Protein 3G48 (pdb70)

InterPro domains:
  IPR002547 tRNA-binding domain [PF01588] (12-107)
  IPR002547 tRNA-binding domain [PS50886] (6-109)
  IPR008231 Probable chaperone CsaA [TIGR02222] (4-108)
  IPR012340 Nucleic acid-binding, OB-fold [G3DSA:2.40.50.140] (1-109)
  IPR012340 Nucleic acid-binding, OB-fold [SSF50249] (2-108)

CATH classification: 2.40.50.140

Sequence (215 aa):
AMANFEDFLTLDLRIGTVTHHAEEEFKEARVPAIRLEIDFGELGMMKQSSAQITKRYNPEDDLIGQQIVAVVNFPPKRVAGFKSEVLVLGGVPEAGDVVLLQPNMELPNGTKISAMANFEDFLTLDLRIGTVTHAEEFPAIRLEEIDFGELGMKQSSAQITKRYNPEDLIGQQIVAVVNFPPKRVAGFKSEVLVLGGVPEAGDVVLLQPNMMELPNGTKIS

Solvent-accessible surface area: 13008 Å² total; per-residue (Å²): 158,190,103,88,134,115,94,79,102,93,71,35,25,14,2,0,22,1,54,61,12,56,102,25,129,13,62,219,58,67,0,0,5,0,7,0,44,0,32,144,64,28,76,62,16,2,21,12,95,3,52,108,130,56,57,28,144,91,2,86,48,81,30,1,13,0,7,24,77,90,116,61,127,140,38,53,16,12,46,14,45,6,86,21,46,29,34,101,95,101,103,61,3,28,71,22,84,119,24,140,145,167,68,99,48,8,39,142,57,146,161,192,95,84,126,106,87,73,103,94,65,34,24,22,4,0,11,0,10,99,15,60,88,199,136,27,0,72,2,56,0,2,0,2,89,60,6,20,59,58,1,19,8,125,5,46,135,124,40,82,24,140,91,2,70,37,45,15,0,13,0,5,22,80,91,116,75,122,159,47,109,55,26,59,8,41,6,79,22,46,29,32,97,92,107,105,65,5,25,60,15,83,112,24,146,138,82,67,86,22,11,40,143,57,150

Structure (mmCIF, N/CA/C/O backbone):
data_3G48
#
_entry.id   3G48
#
_cell.length_a   39.359
_cell.length_b   67.564
_cell.length_c   74.642
_cell.angle_alpha   90.00
_cell.angle_beta   90.00
_cell.angle_gamma   90.00
#
_symmetry.space_group_name_H-M   'P 21 21 21'
#
loop_
_entity.id
_entity.type
_entity.pdbx_description
1 polymer 'Chaperone CsaA'
2 non-polymer 1,2-ETHANEDIOL
3 non-polymer 'SULFATE ION'
4 non-polymer GLYCEROL
5 water water
#
loop_
_atom_site.group_PDB
_atom_site.id
_atom_site.type_symbol
_atom_site.label_atom_id
_atom_site.label_alt_id
_atom_site.label_comp_id
_atom_site.label_asym_id
_atom_site.label_entity_id
_atom_site.label_seq_id
_atom_site.pdbx_PDB_ins_code
_atom_site.Cartn_x
_atom_site.Cartn_y
_atom_site.Cartn_z
_atom_site.occupancy
_atom_site.B_iso_or_equiv
_atom_site.auth_seq_id
_atom_site.auth_comp_id
_atom_site.auth_asym_id
_atom_site.auth_atom_id
_atom_site.pdbx_PDB_model_num
ATOM 1 N N . ALA A 1 3 ? 11.611 13.066 -16.402 1.00 20.55 0 ALA A N 1
ATOM 2 C CA . ALA A 1 3 ? 11.385 12.410 -15.077 1.00 19.85 0 ALA A CA 1
ATOM 3 C C . ALA A 1 3 ? 10.027 12.780 -14.484 1.00 19.42 0 ALA A C 1
ATOM 4 O O . ALA A 1 3 ? 9.677 13.971 -14.440 1.00 17.47 0 ALA A O 1
ATOM 6 N N . MET A 1 4 ? 9.312 11.767 -13.979 1.00 18.18 1 MET A N 1
ATOM 7 C CA . MET A 1 4 ? 7.908 11.923 -13.538 1.00 18.01 1 MET A CA 1
ATOM 8 C C . MET A 1 4 ? 7.699 11.868 -12.056 1.00 16.40 1 MET A C 1
ATOM 9 O O . MET A 1 4 ? 8.130 10.935 -11.361 1.00 18.52 1 MET A O 1
ATOM 14 N N . ALA A 1 5 ? 6.895 12.801 -11.592 1.00 12.68 2 ALA A N 1
ATOM 15 C CA . ALA A 1 5 ? 6.709 12.996 -10.166 1.00 12.55 2 ALA A CA 1
ATOM 16 C C . ALA A 1 5 ? 5.472 12.231 -9.689 1.00 12.75 2 ALA A C 1
ATOM 17 O O . ALA A 1 5 ? 4.598 11.828 -10.484 1.00 12.14 2 ALA A O 1
ATOM 19 N N . ASN A 1 6 ? 5.444 11.950 -8.389 1.00 12.77 3 ASN A N 1
ATOM 20 C CA . ASN A 1 6 ? 4.324 11.233 -7.787 1.00 12.13 3 ASN A CA 1
ATOM 21 C C . ASN A 1 6 ? 3.383 12.219 -7.120 1.00 12.84 3 ASN A C 1
ATOM 22 O O . ASN A 1 6 ? 3.805 13.045 -6.317 1.00 13.26 3 ASN A O 1
ATOM 27 N N . PHE A 1 7 ? 2.102 12.138 -7.405 1.00 11.77 4 PHE A N 1
ATOM 28 C CA . PHE A 1 7 ? 1.181 13.093 -6.809 1.00 12.88 4 PHE A CA 1
ATOM 29 C C . PHE A 1 7 ? 1.150 13.045 -5.251 1.00 12.58 4 PHE A C 1
ATOM 30 O O . PHE A 1 7 ? 0.918 14.081 -4.597 1.00 13.52 4 PHE A O 1
ATOM 38 N N . GLU A 1 8 ? 1.367 11.875 -4.679 1.00 11.96 5 GLU A N 1
ATOM 39 C CA . GLU A 1 8 ? 1.375 11.737 -3.222 1.00 12.60 5 GLU A CA 1
ATOM 40 C C . GLU A 1 8 ? 2.481 12.561 -2.606 1.00 12.43 5 GLU A C 1
ATOM 41 O O . GLU A 1 8 ? 2.347 12.963 -1.470 1.00 11.16 5 GLU A O 1
ATOM 47 N N . ASP A 1 9 ? 3.597 12.718 -3.299 1.00 11.64 6 ASP A N 1
ATOM 48 C CA . ASP A 1 9 ? 4.718 13.507 -2.791 1.00 13.15 6 ASP A CA 1
ATOM 49 C C . ASP A 1 9 ? 4.291 14.968 -2.771 1.00 12.71 6 ASP A C 1
ATOM 50 O O . ASP A 1 9 ? 4.558 15.660 -1.770 1.00 12.69 6 ASP A O 1
ATOM 55 N N . PHE A 1 10 ? 3.625 15.442 -3.829 1.00 11.70 7 PHE A N 1
ATOM 56 C CA . PHE A 1 10 ? 3.066 16.795 -3.874 1.00 10.05 7 PHE A CA 1
ATOM 57 C C . PHE A 1 10 ? 2.099 17.044 -2.690 1.00 10.13 7 PHE A C 1
ATOM 58 O O . PHE A 1 10 ? 2.107 18.126 -2.043 1.00 7.43 7 PHE A O 1
ATOM 66 N N . LEU A 1 11 ? 1.262 16.037 -2.372 1.00 9.78 8 LEU A N 1
ATOM 67 C CA . LEU A 1 11 ? 0.311 16.166 -1.257 1.00 10.16 8 LEU A CA 1
ATOM 68 C C . LEU A 1 11 ? 0.949 16.330 0.124 1.00 9.56 8 LEU A C 1
ATOM 69 O O . LEU A 1 11 ? 0.311 16.848 1.047 1.00 8.51 8 LEU A O 1
ATOM 74 N N . THR A 1 12 ? 2.222 15.983 0.262 1.00 7.89 9 THR A N 1
ATOM 75 C CA . THR A 1 12 ? 2.915 16.234 1.501 1.00 9.69 9 THR A CA 1
ATOM 76 C C . THR A 1 12 ? 3.289 17.659 1.716 1.00 9.92 9 THR A C 1
ATOM 77 O O . THR A 1 12 ? 3.583 18.034 2.842 1.00 8.87 9 THR A O 1
ATOM 81 N N . LEU A 1 13 ? 3.291 18.485 0.666 1.00 8.66 10 LEU A N 1
ATOM 82 C CA . LEU A 1 13 ? 3.731 19.896 0.752 1.00 8.99 10 LEU A CA 1
ATOM 83 C C . LEU A 1 13 ? 2.591 20.756 1.258 1.00 9.57 10 LEU A C 1
ATOM 84 O O . LEU A 1 13 ? 1.410 20.506 0.935 1.00 11.13 10 LEU A O 1
ATOM 89 N N . ASP A 1 14 ? 2.916 21.745 2.078 1.00 8.14 11 ASP A N 1
ATOM 90 C CA . ASP A 1 14 ? 1.938 22.726 2.546 1.00 7.87 11 ASP A CA 1
ATOM 91 C C . ASP A 1 14 ? 2.289 24.068 1.933 1.00 8.28 11 ASP A C 1
ATOM 92 O O . ASP A 1 14 ? 3.163 24.800 2.444 1.00 8.30 11 ASP A O 1
ATOM 97 N N . LEU A 1 15 ? 1.640 24.401 0.833 1.00 7.16 12 LEU A N 1
ATOM 98 C CA . LEU A 1 15 ? 1.790 25.706 0.211 1.00 6.85 12 LEU A CA 1
ATOM 99 C C . LEU A 1 15 ? 0.685 26.625 0.689 1.00 7.22 12 LEU A C 1
ATOM 100 O O . LEU A 1 15 ? -0.506 26.271 0.726 1.00 6.15 12 LEU A O 1
ATOM 105 N N . ARG A 1 16 ? 1.096 27.822 1.018 1.00 6.11 13 ARG A N 1
ATOM 106 C CA . ARG A 1 16 ? 0.213 28.815 1.667 1.00 5.67 13 ARG A CA 1
ATOM 107 C C . ARG A 1 16 ? 0.399 30.204 1.083 1.00 5.59 13 ARG A C 1
ATOM 108 O O . ARG A 1 16 ? 1.504 30.586 0.665 1.00 6.80 13 ARG A O 1
ATOM 116 N N . ILE A 1 17 ? -0.662 31.019 1.110 1.00 5.08 14 ILE A N 1
ATOM 117 C CA . ILE A 1 17 ? -0.612 32.468 0.887 1.00 5.45 14 ILE A CA 1
ATOM 118 C C . ILE A 1 17 ? -0.239 33.198 2.162 1.00 5.19 14 ILE A C 1
ATOM 119 O O . ILE A 1 17 ? -0.760 32.842 3.241 1.00 4.92 14 ILE A O 1
ATOM 124 N N . GLY A 1 18 ? 0.626 34.203 2.043 1.00 5.74 15 GLY A N 1
ATOM 125 C CA . GLY A 1 18 ? 0.946 35.080 3.146 1.00 5.75 15 GLY A CA 1
ATOM 126 C C . GLY A 1 18 ? 1.107 36.490 2.667 1.00 5.88 15 GLY A C 1
ATOM 127 O O . GLY A 1 18 ? 1.286 36.719 1.463 1.00 7.12 15 GLY A O 1
ATOM 128 N N . THR A 1 19 ? 1.009 37.454 3.589 1.00 5.93 16 THR A N 1
ATOM 129 C CA . THR A 1 19 ? 1.197 38.853 3.220 1.00 5.12 16 THR A CA 1
ATOM 130 C C . THR A 1 19 ? 2.498 39.383 3.824 1.00 5.52 16 THR A C 1
ATOM 131 O O . THR A 1 19 ? 2.698 39.241 5.020 1.00 5.82 16 THR A O 1
ATOM 135 N N . VAL A 1 20 ? 3.333 40.035 3.035 1.00 5.79 17 VAL A N 1
ATOM 136 C CA . VAL A 1 20 ? 4.548 40.671 3.563 1.00 6.59 17 VAL A CA 1
ATOM 137 C C . VAL A 1 20 ? 4.160 41.859 4.417 1.00 7.16 17 VAL A C 1
ATOM 138 O O . VAL A 1 20 ? 3.435 42.747 3.938 1.00 8.15 17 VAL A O 1
ATOM 142 N N . THR A 1 21 ? 4.548 41.895 5.703 1.00 6.63 18 THR A N 1
ATOM 143 C CA . THR A 1 21 ? 4.251 43.008 6.607 1.00 7.37 18 THR A CA 1
ATOM 144 C C . THR A 1 21 ? 5.457 43.888 6.863 1.00 5.99 18 THR A C 1
ATOM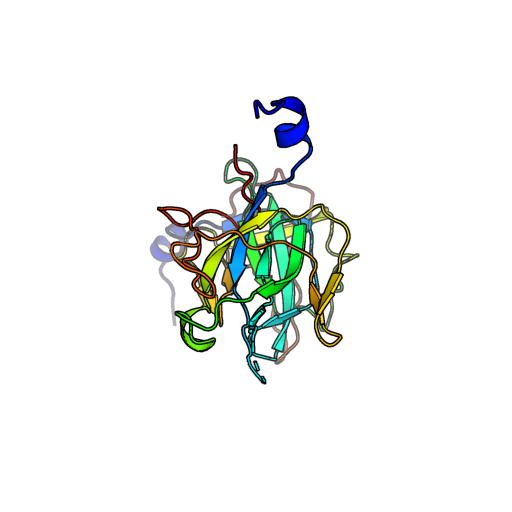 145 O O . THR A 1 21 ? 5.284 45.056 7.183 1.00 8.01 18 THR A O 1
ATOM 149 N N . HIS A 1 22 ? 6.675 43.368 6.635 1.00 5.82 19 HIS A N 1
ATOM 150 C CA A HIS A 1 22 ? 7.923 44.133 6.864 0.50 5.42 19 HIS A CA 1
ATOM 151 C CA B HIS A 1 22 ? 7.914 44.110 6.873 0.50 5.83 19 HIS A CA 1
ATOM 152 C C . HIS A 1 22 ? 8.956 43.566 5.935 1.00 5.18 19 HIS A C 1
ATOM 153 O O . HIS A 1 22 ? 8.986 42.367 5.666 1.00 5.51 19 HIS A O 1
ATOM 166 N N . ALA A 1 23 ? 9.841 44.413 5.448 1.00 5.38 20 ALA A N 1
ATOM 167 C CA . ALA A 1 23 ? 10.869 44.012 4.482 1.00 4.97 20 ALA A CA 1
ATOM 168 C C . ALA A 1 23 ? 12.037 44.948 4.602 1.00 4.22 20 ALA A C 1
ATOM 169 O O . ALA A 1 23 ? 11.838 46.156 4.866 1.00 5.96 20 ALA A O 1
ATOM 171 N N . GLU A 1 24 ? 13.253 44.425 4.485 1.00 3.72 21 GLU A N 1
ATOM 172 C CA . GLU A 1 24 ? 14.483 45.210 4.638 1.00 3.59 21 GLU A CA 1
ATOM 173 C C . GLU A 1 24 ? 15.569 44.607 3.739 1.00 4.39 21 GLU A C 1
ATOM 174 O O . GLU A 1 24 ? 15.779 43.407 3.747 1.00 5.94 21 GLU A O 1
ATOM 180 N N . GLU A 1 25 ? 16.280 45.445 3.005 1.00 5.20 22 GLU A N 1
ATOM 181 C CA A GLU A 1 25 ? 17.456 45.021 2.244 0.50 6.02 22 GLU A CA 1
ATOM 182 C CA B GLU A 1 25 ? 17.443 44.951 2.236 0.50 6.39 22 GLU A CA 1
ATOM 183 C C . GLU A 1 25 ? 18.602 44.656 3.192 1.00 6.12 22 GLU A C 1
ATOM 184 O O . GLU A 1 25 ? 18.847 45.340 4.172 1.00 8.04 22 GLU A O 1
ATOM 195 N N . PHE A 1 26 ? 19.280 43.553 2.910 1.00 5.77 23 PHE A N 1
ATOM 196 C CA . PHE A 1 26 ? 20.446 43.142 3.674 1.00 6.69 23 PHE A CA 1
ATOM 197 C C . PHE A 1 26 ? 21.329 42.268 2.808 1.00 6.06 23 PHE A C 1
ATOM 198 O O . PHE A 1 26 ? 20.981 41.973 1.673 1.00 6.84 23 PHE A O 1
ATOM 206 N N . LYS A 1 27 ? 22.459 41.800 3.387 1.00 6.93 24 LYS A N 1
ATOM 207 C CA . LYS A 1 27 ? 23.398 40.911 2.689 1.00 8.19 24 LYS A CA 1
ATOM 208 C C . LYS A 1 27 ? 23.345 39.569 3.386 1.00 8.09 24 LYS A C 1
ATOM 209 O O . LYS A 1 27 ? 23.591 39.478 4.592 1.00 9.31 24 LYS A O 1
ATOM 215 N N . GLU A 1 28 ? 23.009 38.548 2.636 1.00 8.44 25 GLU A N 1
ATOM 216 C CA . GLU A 1 28 ? 22.958 37.231 3.175 1.00 10.62 25 GLU A CA 1
ATOM 217 C C . GLU A 1 28 ? 24.208 36.548 2.595 1.00 9.19 25 GLU A C 1
ATOM 218 O O . GLU A 1 28 ? 24.264 36.326 1.391 1.00 9.16 25 GLU A O 1
ATOM 224 N N . ALA A 1 29 ? 25.186 36.252 3.436 1.00 7.62 26 ALA A N 1
ATOM 225 C CA . ALA A 1 29 ? 26.443 35.666 2.976 1.00 7.23 26 ALA A CA 1
ATOM 226 C C . ALA A 1 29 ? 27.011 36.478 1.791 1.00 6.43 26 ALA A C 1
ATOM 227 O O . ALA A 1 29 ? 27.472 35.907 0.794 1.00 4.96 26 ALA A O 1
ATOM 229 N N . ARG A 1 30 ? 27.009 37.792 1.943 1.00 7.80 27 ARG A N 1
ATOM 230 C CA . ARG A 1 30 ? 27.475 38.754 0.937 1.00 7.82 27 ARG A CA 1
ATOM 231 C C . ARG A 1 30 ? 26.659 38.834 -0.358 1.00 9.77 27 ARG A C 1
ATOM 232 O O . ARG A 1 30 ? 27.132 39.479 -1.311 1.00 10.09 27 ARG A O 1
ATOM 240 N N . VAL A 1 31 ? 25.432 38.283 -0.368 1.00 7.92 28 VAL A N 1
ATOM 241 C CA . VAL A 1 31 ? 24.541 38.429 -1.498 1.00 8.75 28 VAL A CA 1
ATOM 242 C C . VAL A 1 31 ? 23.382 39.381 -1.139 1.00 8.06 28 VAL A C 1
ATOM 243 O O . VAL A 1 31 ? 22.744 39.153 -0.100 1.00 7.49 28 VAL A O 1
ATOM 247 N N . PRO A 1 32 ? 23.150 40.459 -1.943 1.00 7.76 29 PRO A N 1
ATOM 248 C CA . PRO A 1 32 ? 21.967 41.279 -1.708 1.00 7.97 29 PRO A CA 1
ATOM 249 C C . PRO A 1 32 ? 20.699 40.440 -1.677 1.00 7.12 29 PRO A C 1
ATOM 250 O O . PRO A 1 32 ? 20.497 39.517 -2.540 1.00 7.68 29 PRO A O 1
ATOM 254 N N . ALA A 1 33 ? 19.865 40.719 -0.694 1.00 6.17 30 ALA A N 1
ATOM 255 C CA . ALA A 1 33 ? 18.623 39.995 -0.432 1.00 5.41 30 ALA A CA 1
ATOM 256 C C . ALA A 1 33 ? 17.648 40.865 0.300 1.00 6.17 30 ALA A C 1
ATOM 257 O O . ALA A 1 33 ? 18.006 41.952 0.742 1.00 5.97 30 ALA A O 1
ATOM 259 N N . ILE A 1 34 ? 16.411 40.418 0.432 1.00 4.60 31 ILE A N 1
ATOM 260 C CA . ILE A 1 34 ? 15.398 41.138 1.218 1.00 6.32 31 ILE A CA 1
ATOM 261 C C . ILE A 1 34 ? 14.899 40.216 2.326 1.00 5.88 31 ILE A C 1
ATOM 262 O O . ILE A 1 34 ? 14.621 39.046 2.080 1.00 7.24 31 ILE A O 1
ATOM 267 N N . ARG A 1 35 ? 14.992 40.664 3.561 1.00 5.45 32 ARG A N 1
ATOM 268 C CA . ARG A 1 35 ? 14.537 39.910 4.708 1.00 5.85 32 ARG A CA 1
ATOM 269 C C . ARG A 1 35 ? 13.057 40.231 4.881 1.00 7.05 32 ARG A C 1
ATOM 270 O O . ARG A 1 35 ? 12.682 41.394 4.924 1.00 6.77 32 ARG A O 1
ATOM 278 N N . LEU A 1 36 ? 12.214 39.235 4.936 1.00 6.11 33 LEU A N 1
ATOM 279 C CA . LEU A 1 36 ? 10.761 39.429 4.951 1.00 6.04 33 LEU A CA 1
ATOM 280 C C . LEU A 1 36 ? 10.149 38.872 6.246 1.00 6.84 33 LEU A C 1
ATOM 281 O O . LEU A 1 36 ? 10.529 37.784 6.710 1.00 8.19 33 LEU A O 1
ATOM 286 N N . GLU A 1 37 ? 9.203 39.612 6.801 1.00 7.08 34 GLU A N 1
ATOM 287 C CA . GLU A 1 37 ? 8.296 39.059 7.813 1.00 8.21 34 GLU A CA 1
ATOM 288 C C . GLU A 1 37 ? 6.913 38.960 7.134 1.00 7.22 34 GLU A C 1
ATOM 289 O O . GLU A 1 37 ? 6.454 39.922 6.503 1.00 7.23 34 GLU A O 1
ATOM 295 N N . ILE A 1 38 ? 6.291 37.787 7.250 1.00 7.16 35 ILE A N 1
ATOM 296 C CA . ILE A 1 38 ? 5.143 37.404 6.439 1.00 7.20 35 ILE A CA 1
ATOM 297 C C . ILE A 1 38 ? 4.055 36.872 7.349 1.00 7.04 35 ILE A C 1
ATOM 298 O O . ILE A 1 38 ? 4.324 35.991 8.170 1.00 6.48 35 ILE A O 1
ATOM 303 N N . ASP A 1 39 ? 2.835 37.372 7.171 1.00 6.57 36 ASP A N 1
ATOM 304 C CA . ASP A 1 39 ? 1.671 36.959 7.948 1.00 6.20 36 ASP A CA 1
ATOM 305 C C . ASP A 1 39 ? 0.956 35.822 7.224 1.00 5.77 36 ASP A C 1
ATOM 306 O O . ASP A 1 39 ? 0.414 36.022 6.125 1.00 5.75 36 ASP A O 1
ATOM 311 N N . PHE A 1 40 ? 0.965 34.632 7.815 1.00 5.91 37 PHE A N 1
ATOM 312 C CA . PHE A 1 40 ? 0.286 33.430 7.301 1.00 5.60 37 PHE A CA 1
ATOM 313 C C . PHE A 1 40 ? -0.996 33.089 8.033 1.00 6.69 37 PHE A C 1
ATOM 314 O O . PHE A 1 40 ? -1.433 31.962 8.071 1.00 6.00 37 PHE A O 1
ATOM 322 N N . GLY A 1 41 ? -1.701 34.085 8.554 1.00 6.91 38 GLY A N 1
ATOM 323 C CA . GLY A 1 41 ? -3.035 33.853 9.093 1.00 6.82 38 GLY A CA 1
ATOM 324 C C . GLY A 1 41 ? -3.011 32.953 10.318 1.00 6.00 38 GLY A C 1
ATOM 325 O O . GLY A 1 41 ? -2.316 33.237 11.257 1.00 8.11 38 GLY A O 1
ATOM 326 N N . GLU A 1 42 ? -3.707 31.841 10.279 1.00 9.05 39 GLU A N 1
ATOM 327 C CA . GLU A 1 42 ? -3.730 30.900 11.395 1.00 9.74 39 GLU A CA 1
ATOM 328 C C . GLU A 1 42 ? -2.354 30.370 11.793 1.00 9.73 39 GLU A C 1
ATOM 329 O O . GLU A 1 42 ? -2.163 29.956 12.958 1.00 11.74 39 GLU A O 1
ATOM 335 N N . LEU A 1 43 ? -1.387 30.356 10.860 1.00 7.18 40 LEU A N 1
ATOM 336 C CA . LEU A 1 43 ? -0.001 29.898 11.148 1.00 7.17 40 LEU A CA 1
ATOM 337 C C . LEU A 1 43 ? 0.890 30.965 11.790 1.00 8.49 40 LEU A C 1
ATOM 338 O O . LEU A 1 43 ? 2.037 30.689 12.233 1.00 10.85 40 LEU A O 1
ATOM 343 N N . GLY A 1 44 ? 0.363 32.189 11.838 1.00 8.05 41 GLY A N 1
ATOM 344 C CA . GLY A 1 44 ? 1.075 33.336 12.347 1.00 9.12 41 GLY A CA 1
ATOM 345 C C . GLY A 1 44 ? 2.164 33.918 11.473 1.00 7.87 41 GLY A C 1
ATOM 346 O O . GLY A 1 44 ? 2.158 33.754 10.260 1.00 7.79 41 GLY A O 1
ATOM 347 N N . MET A 1 45 ? 3.057 34.672 12.105 1.00 9.15 42 MET A N 1
ATOM 348 C CA A MET A 1 45 ? 4.141 35.373 11.441 0.50 8.56 42 MET A CA 1
ATOM 349 C CA B MET A 1 45 ? 4.170 35.361 11.412 0.50 9.48 42 MET A CA 1
ATOM 350 C C . MET A 1 45 ? 5.301 34.406 11.182 1.00 8.04 42 MET A C 1
ATOM 351 O O . MET A 1 45 ? 5.640 33.613 12.058 1.00 9.83 42 MET A O 1
ATOM 360 N N . LYS A 1 46 ? 5.903 34.506 10.009 1.00 7.29 43 LYS A N 1
ATOM 361 C CA . LYS A 1 46 ? 7.120 33.757 9.688 1.00 6.67 43 LYS A CA 1
ATOM 362 C C . LYS A 1 46 ? 8.155 34.649 9.034 1.00 8.35 43 LYS A C 1
ATOM 363 O O . LYS A 1 46 ? 7.808 35.576 8.326 1.00 9.23 43 LYS A O 1
ATOM 369 N N . GLN A 1 47 ? 9.429 34.341 9.188 1.00 7.02 44 GLN A N 1
ATOM 370 C CA . GLN A 1 47 ? 10.492 35.093 8.556 1.00 7.73 44 GLN A CA 1
ATOM 371 C C . GLN A 1 47 ? 11.099 34.308 7.401 1.00 8.31 44 GLN A C 1
ATOM 372 O O . GLN A 1 47 ? 11.169 33.041 7.469 1.00 9.71 44 GLN A O 1
ATOM 378 N N . SER A 1 48 ? 11.521 35.003 6.340 1.00 7.03 45 SER A N 1
ATOM 379 C CA . SER A 1 48 ? 12.201 34.405 5.203 1.00 8.38 45 SER A CA 1
ATOM 380 C C . SER A 1 48 ? 13.169 35.378 4.568 1.00 10.07 45 SER A C 1
ATOM 381 O O . SER A 1 48 ? 13.036 36.545 4.787 1.00 13.47 45 SER A O 1
ATOM 384 N N . SER A 1 49 ? 14.194 34.884 3.884 1.00 10.31 46 SER A N 1
ATOM 385 C CA . SER A 1 49 ? 15.087 35.726 3.073 1.00 10.37 46 SER A CA 1
ATOM 386 C C . SER A 1 49 ? 14.757 35.358 1.629 1.00 10.39 46 SER A C 1
ATOM 387 O O . SER A 1 49 ? 14.431 34.180 1.325 1.00 12.24 46 SER A O 1
ATOM 390 N N . ALA A 1 50 ? 14.755 36.357 0.764 1.00 7.66 47 ALA A N 1
ATOM 391 C CA . ALA A 1 50 ? 14.585 36.144 -0.644 1.00 8.27 47 ALA A CA 1
ATOM 392 C C . ALA A 1 50 ? 15.571 36.969 -1.445 1.00 7.02 47 ALA A C 1
ATOM 393 O O . ALA A 1 50 ? 15.742 38.162 -1.214 1.00 7.21 47 ALA A O 1
ATOM 395 N N . GLN A 1 51 ? 16.210 36.336 -2.438 1.00 6.65 48 GLN A N 1
ATOM 396 C CA . GLN A 1 51 ? 17.177 37.057 -3.279 1.00 7.22 48 GLN A CA 1
ATOM 397 C C . GLN A 1 51 ? 16.425 37.698 -4.438 1.00 7.04 48 GLN A C 1
ATOM 398 O O . GLN A 1 51 ? 16.587 37.310 -5.601 1.00 8.39 48 GLN A O 1
ATOM 404 N N . ILE A 1 52 ? 15.631 38.724 -4.108 1.00 5.32 49 ILE A N 1
ATOM 405 C CA . ILE A 1 52 ? 14.678 39.364 -5.011 1.00 5.54 49 ILE A CA 1
ATOM 406 C C . ILE A 1 52 ? 14.975 40.839 -5.297 1.00 5.88 49 ILE A C 1
ATOM 407 O O . ILE A 1 52 ? 14.113 41.594 -5.672 1.00 7.77 49 ILE A O 1
ATOM 412 N N . THR A 1 53 ? 16.231 41.260 -5.089 1.00 5.35 50 THR A N 1
ATOM 413 C CA . THR A 1 53 ? 16.614 42.659 -5.251 1.00 5.79 50 THR A CA 1
ATOM 414 C C . THR A 1 53 ? 16.631 43.172 -6.693 1.00 5.63 50 THR A C 1
ATOM 415 O O . THR A 1 53 ? 16.643 44.397 -6.915 1.00 7.27 50 THR A O 1
ATOM 419 N N . LYS A 1 54 ? 16.699 42.260 -7.667 1.00 5.58 51 LYS A N 1
ATOM 420 C CA . LYS A 1 54 ? 16.728 42.702 -9.060 1.00 5.77 51 LYS A CA 1
ATOM 421 C C . LYS A 1 54 ? 15.474 43.483 -9.398 1.00 5.72 51 LYS A C 1
ATOM 422 O O . LYS A 1 54 ? 15.540 44.592 -10.006 1.00 8.00 51 LYS A O 1
ATOM 428 N N . ARG A 1 55 ? 14.336 42.898 -9.024 1.00 6.60 52 ARG A N 1
ATOM 429 C CA . ARG A 1 55 ? 13.048 43.460 -9.405 1.00 6.94 52 ARG A CA 1
ATOM 430 C C . ARG A 1 55 ? 12.216 44.085 -8.300 1.00 7.92 52 ARG A C 1
ATOM 431 O O . ARG A 1 55 ? 11.215 44.712 -8.602 1.00 10.54 52 ARG A O 1
ATOM 439 N N . TYR A 1 56 ? 12.606 43.917 -7.049 1.00 6.25 53 TYR A N 1
ATOM 440 C CA . TYR A 1 56 ? 11.833 44.358 -5.903 1.00 7.54 53 TYR A CA 1
ATOM 441 C C . TYR A 1 56 ? 12.645 45.237 -4.982 1.00 8.48 53 TYR A C 1
ATOM 442 O O . TYR A 1 56 ? 13.843 45.059 -4.783 1.00 8.54 53 TYR A O 1
ATOM 451 N N . ASN A 1 57 ? 11.924 46.167 -4.363 1.00 11.19 54 ASN A N 1
ATOM 452 C CA . ASN A 1 57 ? 12.449 46.966 -3.238 1.00 11.34 54 ASN A CA 1
ATOM 453 C C . ASN A 1 57 ? 11.531 46.764 -2.024 1.00 10.67 54 ASN A C 1
ATOM 454 O O . ASN A 1 57 ? 10.344 46.490 -2.166 1.00 9.77 54 ASN A O 1
ATOM 459 N N . PRO A 1 58 ? 12.040 46.988 -0.805 1.00 10.55 55 PRO A N 1
ATOM 460 C CA . PRO A 1 58 ? 11.239 46.720 0.388 1.00 11.23 55 PRO A CA 1
ATOM 461 C C . PRO A 1 58 ? 9.914 47.448 0.450 1.00 12.92 55 PRO A C 1
ATOM 462 O O . PRO A 1 58 ? 8.879 46.837 0.774 1.00 14.50 55 PRO A O 1
ATOM 466 N N . GLU A 1 59 ? 9.918 48.726 0.065 1.00 11.62 56 GLU A N 1
ATOM 467 C CA . GLU A 1 59 ? 8.747 49.569 0.080 1.00 13.27 56 GLU A CA 1
ATOM 468 C C . GLU A 1 59 ? 7.580 49.007 -0.675 1.00 13.40 56 GLU A C 1
ATOM 469 O O . GLU A 1 59 ? 6.441 49.040 -0.197 1.00 13.85 56 GLU A O 1
ATOM 475 N N . ASP A 1 60 ? 7.837 48.506 -1.878 1.00 12.94 57 ASP A N 1
ATOM 476 C CA A ASP A 1 60 ? 6.724 48.060 -2.688 0.50 13.06 57 ASP A CA 1
ATOM 477 C CA B ASP A 1 60 ? 6.784 48.004 -2.751 0.50 13.15 57 ASP A CA 1
ATOM 478 C C . ASP A 1 60 ? 6.280 46.629 -2.360 1.00 12.54 57 ASP A C 1
ATOM 479 O O . ASP A 1 60 ? 5.248 46.172 -2.880 1.00 14.14 57 ASP A O 1
ATOM 488 N N . LEU A 1 61 ? 7.007 45.951 -1.476 1.00 9.19 58 LEU A N 1
ATOM 489 C CA . LEU A 1 61 ? 6.598 44.617 -1.016 1.00 8.04 58 LEU A CA 1
ATOM 490 C C . LEU A 1 61 ? 5.540 44.671 0.068 1.00 7.51 58 LEU A C 1
ATOM 491 O O . LEU A 1 61 ? 4.837 43.718 0.287 1.00 9.13 58 LEU A O 1
ATOM 496 N N . ILE A 1 62 ? 5.523 45.755 0.831 1.00 8.54 59 ILE A N 1
ATOM 497 C CA . ILE A 1 62 ? 4.622 45.809 1.988 1.00 7.64 59 ILE A CA 1
ATOM 498 C C . ILE A 1 62 ? 3.169 45.697 1.531 1.00 7.13 59 ILE A C 1
ATOM 499 O O . ILE A 1 62 ? 2.702 46.472 0.672 1.00 7.12 59 ILE A O 1
ATOM 504 N N . GLY A 1 63 ? 2.468 44.707 2.087 1.00 7.35 60 GLY A N 1
ATOM 505 C CA . GLY A 1 63 ? 1.062 44.445 1.728 1.00 7.51 60 GLY A CA 1
ATOM 506 C C . GLY A 1 63 ? 0.871 43.515 0.553 1.00 7.27 60 GLY A C 1
ATOM 507 O O . GLY A 1 63 ? -0.280 43.193 0.208 1.00 10.20 60 GLY A O 1
ATOM 508 N N . GLN A 1 64 ? 1.970 43.085 -0.040 1.00 8.18 61 GLN A N 1
ATOM 509 C CA . GLN A 1 64 ? 1.903 42.155 -1.148 1.00 9.56 61 GLN A CA 1
ATOM 510 C C . GLN A 1 64 ? 1.702 40.743 -0.655 1.00 7.52 61 GLN A C 1
ATOM 511 O O . GLN A 1 64 ? 2.257 40.338 0.378 1.00 7.88 61 GLN A O 1
ATOM 517 N N . GLN A 1 65 ? 0.914 39.955 -1.414 1.00 5.69 62 GLN A N 1
ATOM 518 C CA . GLN A 1 65 ? 0.711 38.544 -1.074 1.00 5.13 62 GLN A CA 1
ATOM 519 C C . GLN A 1 65 ? 1.612 37.661 -1.915 1.00 5.67 62 GLN A C 1
ATOM 520 O O . GLN A 1 65 ? 1.772 37.826 -3.123 1.00 6.49 62 GLN A O 1
ATOM 526 N N . ILE A 1 66 ? 2.215 36.721 -1.221 1.00 5.18 63 ILE A N 1
ATOM 527 C CA . ILE A 1 66 ? 3.171 35.770 -1.802 1.00 4.71 63 ILE A CA 1
ATOM 528 C C . ILE A 1 66 ? 2.705 34.345 -1.556 1.00 5.97 63 ILE A C 1
ATOM 529 O O . ILE A 1 66 ? 1.698 34.114 -0.855 1.00 6.82 63 ILE A O 1
ATOM 534 N N . VAL A 1 67 ? 3.447 33.420 -2.169 1.00 5.87 64 VAL A N 1
ATOM 535 C CA . VAL A 1 67 ? 3.204 32.010 -2.061 1.00 6.70 64 VAL A CA 1
ATOM 536 C C . VAL A 1 67 ? 4.426 31.328 -1.488 1.00 7.19 64 VAL A C 1
ATOM 537 O O . VAL A 1 67 ? 5.509 31.556 -1.960 1.00 6.73 64 VAL A O 1
ATOM 541 N N . ALA A 1 68 ? 4.257 30.509 -0.475 1.00 6.78 65 ALA A N 1
ATOM 542 C CA . ALA A 1 68 ? 5.403 29.839 0.161 1.00 6.37 65 ALA A CA 1
ATOM 543 C C . ALA A 1 68 ? 5.082 28.416 0.575 1.00 6.49 65 ALA A C 1
ATOM 544 O O . ALA A 1 68 ? 3.912 28.089 0.888 1.00 6.73 65 ALA A O 1
ATOM 546 N N . VAL A 1 69 ? 6.113 27.580 0.583 1.00 5.74 66 VAL A N 1
ATOM 547 C CA . VAL A 1 69 ? 6.030 26.261 1.229 1.00 5.98 66 VAL A CA 1
ATOM 548 C C . VAL A 1 69 ? 6.392 26.460 2.682 1.00 7.26 66 VAL A C 1
ATOM 549 O O . VAL A 1 69 ? 7.468 27.012 2.996 1.00 6.75 66 VAL A O 1
ATOM 553 N N . VAL A 1 70 ? 5.532 26.032 3.574 1.00 6.28 67 VAL A N 1
ATOM 554 C CA . VAL A 1 70 ? 5.696 26.348 5.029 1.00 6.76 67 VAL A CA 1
ATOM 555 C C . VAL A 1 70 ? 6.095 25.188 5.908 1.00 6.90 67 VAL A C 1
ATOM 556 O O . VAL A 1 70 ? 6.355 25.414 7.090 1.00 9.35 67 VAL A O 1
ATOM 560 N N . ASN A 1 71 ? 6.147 23.968 5.371 1.00 7.26 68 ASN A N 1
ATOM 561 C CA . ASN A 1 71 ? 6.439 22.810 6.194 1.00 7.03 68 ASN A CA 1
ATOM 562 C C . ASN A 1 71 ? 7.706 22.093 5.860 1.00 8.33 68 ASN A C 1
ATOM 563 O O . ASN A 1 71 ? 7.807 20.942 6.164 1.00 9.79 68 ASN A O 1
ATOM 568 N N . PHE A 1 72 ? 8.719 22.798 5.371 1.00 7.11 69 PHE A N 1
ATOM 569 C CA . PHE A 1 72 ? 10.061 22.243 5.294 1.00 8.98 69 PHE A CA 1
ATOM 570 C C . PHE A 1 72 ? 10.776 22.569 6.604 1.00 8.79 69 PHE A C 1
ATOM 571 O O . PHE A 1 72 ? 10.470 23.540 7.288 1.00 9.64 69 PHE A O 1
ATOM 579 N N . PRO A 1 73 ? 11.823 21.778 6.941 1.00 9.78 70 PRO A N 1
ATOM 580 C CA . PRO A 1 73 ? 12.708 22.239 8.018 1.00 9.87 70 PRO A CA 1
ATOM 581 C C . PRO A 1 73 ? 13.307 23.612 7.667 1.00 10.52 70 PRO A C 1
ATOM 582 O O . PRO A 1 73 ? 13.463 23.952 6.502 1.00 12.11 70 PRO A O 1
ATOM 586 N N . PRO A 1 74 ? 13.599 24.432 8.670 1.00 10.48 71 PRO A N 1
ATOM 587 C CA . PRO A 1 74 ? 14.104 25.778 8.358 1.00 10.95 71 PRO A CA 1
ATOM 588 C C . PRO A 1 74 ? 15.446 25.780 7.648 1.00 10.12 71 PRO A C 1
ATOM 589 O O . PRO A 1 74 ? 16.265 24.894 7.861 1.00 12.43 71 PRO A O 1
ATOM 593 N N . LYS A 1 75 ? 15.666 26.796 6.840 1.00 11.45 72 LYS A N 1
ATOM 594 C CA . LYS A 1 75 ? 16.921 26.966 6.152 1.00 11.28 72 LYS A CA 1
ATOM 595 C C . LYS A 1 75 ? 17.713 28.010 6.893 1.00 11.20 72 LYS A C 1
ATOM 596 O O . LYS A 1 75 ? 17.196 29.097 7.176 1.00 11.68 72 LYS A O 1
ATOM 602 N N . ARG A 1 76 ? 18.973 27.722 7.153 1.00 9.07 73 ARG A N 1
ATOM 603 C CA . ARG A 1 76 ? 19.870 28.620 7.859 1.00 10.99 73 ARG A CA 1
ATOM 604 C C . ARG A 1 76 ? 21.050 28.964 6.980 1.00 10.43 73 ARG A C 1
ATOM 605 O O . ARG A 1 76 ? 21.707 28.076 6.419 1.00 11.98 73 ARG A O 1
ATOM 613 N N . VAL A 1 77 ? 21.297 30.264 6.845 1.00 9.89 74 VAL A N 1
ATOM 614 C CA . VAL A 1 77 ? 22.451 30.757 6.145 1.00 9.38 74 VAL A CA 1
ATOM 615 C C . VAL A 1 77 ? 23.081 31.744 7.100 1.00 9.82 74 VAL A C 1
ATOM 616 O O . VAL A 1 77 ? 22.463 32.709 7.426 1.00 9.49 74 VAL A O 1
ATOM 620 N N . ALA A 1 78 ? 24.271 31.500 7.621 1.00 11.20 75 ALA A N 1
ATOM 621 C CA . ALA A 1 78 ? 25.039 32.627 8.198 1.00 13.75 75 ALA A CA 1
ATOM 622 C C . ALA A 1 78 ? 24.264 33.427 9.270 1.00 13.96 75 ALA A C 1
ATOM 623 O O . ALA A 1 78 ? 24.292 34.687 9.273 1.00 17.08 75 ALA A O 1
ATOM 625 N N . GLY A 1 79 ? 23.625 32.711 10.183 1.00 11.20 76 GLY A N 1
ATOM 626 C CA . GLY A 1 79 ? 22.772 33.295 11.265 1.00 9.77 76 GLY A CA 1
ATOM 627 C C . GLY A 1 79 ? 21.312 33.597 10.940 1.00 8.96 76 GLY A C 1
ATOM 628 O O . GLY A 1 79 ? 20.464 33.841 11.855 1.00 9.84 76 GLY A O 1
ATOM 629 N N . PHE A 1 80 ? 20.994 33.550 9.659 1.00 8.45 77 PHE A N 1
ATOM 630 C CA . PHE A 1 80 ? 19.641 33.933 9.205 1.00 7.97 77 PHE A CA 1
ATOM 631 C C . PHE A 1 80 ? 18.804 32.659 9.019 1.00 8.81 77 PHE A C 1
ATOM 632 O O . PHE A 1 80 ? 19.121 31.816 8.143 1.00 10.89 77 PHE A O 1
ATOM 640 N N . LYS A 1 81 ? 17.762 32.497 9.842 1.00 9.38 78 LYS A N 1
ATOM 641 C CA . LYS A 1 81 ? 16.825 31.397 9.710 1.00 8.80 78 LYS A CA 1
ATOM 642 C C . LYS A 1 81 ? 15.680 31.782 8.784 1.00 9.33 78 LYS A C 1
ATOM 643 O O . LYS A 1 81 ? 15.055 32.800 8.943 1.00 10.43 78 LYS A O 1
ATOM 649 N N . SER A 1 82 ? 15.395 30.923 7.807 1.00 8.53 79 SER A N 1
ATOM 650 C CA . SER A 1 82 ? 14.218 31.168 6.928 1.00 9.11 79 SER A CA 1
ATOM 651 C C . SER A 1 82 ? 13.276 30.033 7.205 1.00 10.01 79 SER A C 1
ATOM 652 O O . SER A 1 82 ? 13.660 28.878 7.098 1.00 11.58 79 SER A O 1
ATOM 655 N N . GLU A 1 83 ? 12.060 30.361 7.595 1.00 7.04 80 GLU A N 1
ATOM 656 C CA . GLU A 1 83 ? 11.095 29.383 8.051 1.00 7.38 80 GLU A CA 1
ATOM 657 C C . GLU A 1 83 ? 10.124 28.896 6.955 1.00 6.52 80 GLU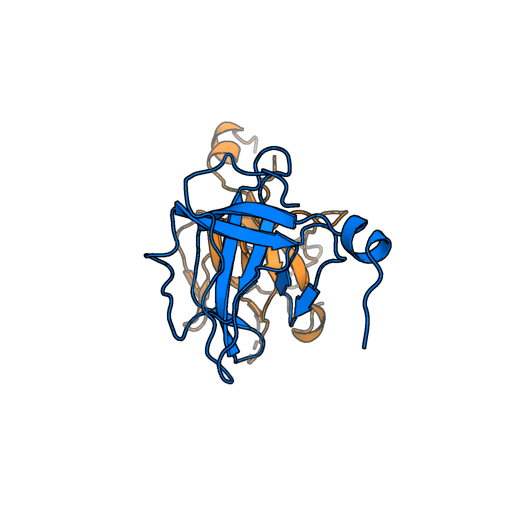 A C 1
ATOM 658 O O . GLU A 1 83 ? 9.407 27.917 7.159 1.00 8.28 80 GLU A O 1
ATOM 664 N N . VAL A 1 84 ? 10.069 29.648 5.844 1.00 6.21 81 VAL A N 1
ATOM 665 C CA . VAL A 1 84 ? 9.247 29.332 4.711 1.00 5.40 81 VAL A CA 1
ATOM 666 C C . VAL A 1 84 ? 10.061 29.561 3.482 1.00 5.95 81 VAL A C 1
ATOM 667 O O . VAL A 1 84 ? 10.969 30.411 3.507 1.00 8.70 81 VAL A O 1
ATOM 671 N N . LEU A 1 85 ? 9.747 28.828 2.410 1.00 6.17 82 LEU A N 1
ATOM 672 C CA . LEU A 1 85 ? 10.359 29.013 1.091 1.00 4.88 82 LEU A CA 1
ATOM 673 C C . LEU A 1 85 ? 9.380 29.814 0.193 1.00 5.76 82 LEU A C 1
ATOM 674 O O . LEU A 1 85 ? 8.335 29.289 -0.212 1.00 5.86 82 LEU A O 1
ATOM 679 N N . VAL A 1 86 ? 9.781 31.051 -0.089 1.00 5.43 83 VAL A N 1
ATOM 680 C CA . VAL A 1 86 ? 8.963 31.928 -0.952 1.00 5.85 83 VAL A CA 1
ATOM 681 C C . VAL A 1 86 ? 9.240 31.567 -2.402 1.00 6.03 83 VAL A C 1
ATOM 682 O O . VAL A 1 86 ? 10.389 31.495 -2.840 1.00 7.50 83 VAL A O 1
ATOM 686 N N . LEU A 1 87 ? 8.164 31.325 -3.145 1.00 4.74 84 LEU A N 1
ATOM 687 C CA . LEU A 1 87 ? 8.257 30.786 -4.491 1.00 5.24 84 LEU A CA 1
ATOM 688 C C . LEU A 1 87 ? 8.227 31.876 -5.533 1.00 5.29 84 LEU A C 1
ATOM 689 O O . LEU A 1 87 ? 7.454 32.855 -5.462 1.00 5.05 84 LEU A O 1
ATOM 694 N N . GLY A 1 88 ? 9.050 31.676 -6.564 1.00 6.90 85 GLY A N 1
ATOM 695 C CA . GLY A 1 88 ? 9.149 32.628 -7.649 1.00 6.31 85 GLY A CA 1
ATOM 696 C C . GLY A 1 88 ? 9.642 31.914 -8.916 1.00 5.68 85 GLY A C 1
ATOM 697 O O . GLY A 1 88 ? 10.230 30.857 -8.858 1.00 6.18 85 GLY A O 1
ATOM 698 N N . GLY A 1 89 ? 9.383 32.534 -10.076 1.00 6.10 86 GLY A N 1
ATOM 699 C CA . GLY A 1 89 ? 9.954 32.109 -11.365 1.00 6.05 86 GLY A CA 1
ATOM 700 C C . GLY A 1 89 ? 11.366 32.679 -11.535 1.00 5.51 86 GLY A C 1
ATOM 701 O O . GLY A 1 89 ? 11.591 33.856 -11.156 1.00 7.12 86 GLY A O 1
ATOM 702 N N . VAL A 1 90 ? 12.267 31.887 -12.096 1.00 5.29 87 VAL A N 1
ATOM 703 C CA . VAL A 1 90 ? 13.665 32.268 -12.256 1.00 5.50 87 VAL A CA 1
ATOM 704 C C . VAL A 1 90 ? 14.038 32.148 -13.721 1.00 6.93 87 VAL A C 1
ATOM 705 O O . VAL A 1 90 ? 14.383 31.037 -14.194 1.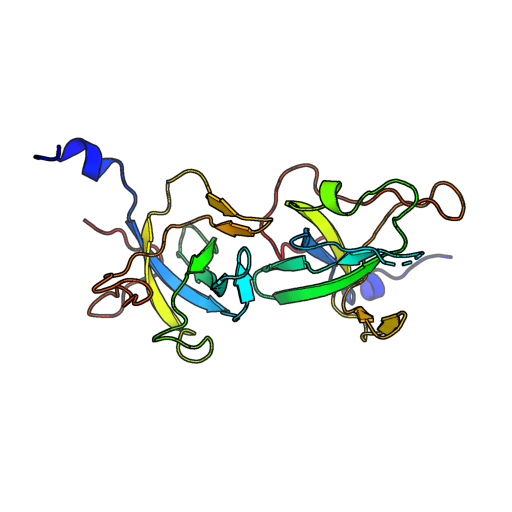00 8.02 87 VAL A O 1
ATOM 709 N N . PRO A 1 91 ? 13.831 33.216 -14.509 1.00 7.10 88 PRO A N 1
ATOM 710 C CA . PRO A 1 91 ? 14.031 33.077 -15.947 1.00 7.17 88 PRO A CA 1
ATOM 711 C C . PRO A 1 91 ? 15.492 33.130 -16.347 1.00 6.96 88 PRO A C 1
ATOM 712 O O . PRO A 1 91 ? 15.825 32.671 -17.425 1.00 8.58 88 PRO A O 1
ATOM 716 N N . GLU A 1 92 ? 16.337 33.705 -15.496 1.00 7.16 89 GLU A N 1
ATOM 717 C CA . GLU A 1 92 ? 17.795 33.671 -15.687 1.00 5.65 89 GLU A CA 1
ATOM 718 C C . GLU A 1 92 ? 18.449 33.879 -14.316 1.00 6.11 89 GLU A C 1
ATOM 719 O O . GLU A 1 92 ? 17.792 34.252 -13.358 1.00 5.07 89 GLU A O 1
ATOM 725 N N . ALA A 1 93 ? 19.747 33.617 -14.208 1.00 6.10 90 ALA A N 1
ATOM 726 C CA . ALA A 1 93 ? 20.439 33.721 -12.938 1.00 6.27 90 ALA A CA 1
ATOM 727 C C . ALA A 1 93 ? 20.322 35.123 -12.406 1.00 7.18 90 ALA A C 1
ATOM 728 O O . ALA A 1 93 ? 20.501 36.071 -13.147 1.00 7.62 90 ALA A O 1
ATOM 730 N N . GLY A 1 94 ? 19.967 35.206 -11.121 1.00 8.02 91 GLY A N 1
ATOM 731 C CA . GLY A 1 94 ? 19.814 36.484 -10.421 1.00 7.40 91 GLY A CA 1
ATOM 732 C C . GLY A 1 94 ? 18.491 37.172 -10.557 1.00 7.85 91 GLY A C 1
ATOM 733 O O . GLY A 1 94 ? 18.322 38.248 -9.994 1.00 8.02 91 GLY A O 1
ATOM 734 N N . ASP A 1 95 ? 17.597 36.609 -11.364 1.00 7.52 92 ASP A N 1
ATOM 735 C CA . ASP A 1 95 ? 16.305 37.263 -11.724 1.00 7.57 92 ASP A CA 1
ATOM 736 C C . ASP A 1 95 ? 15.212 36.403 -11.149 1.00 8.36 92 ASP A C 1
ATOM 737 O O . ASP A 1 95 ? 15.112 35.224 -11.464 1.00 11.67 92 ASP A O 1
ATOM 742 N N . VAL A 1 96 ? 14.411 36.978 -10.259 1.00 7.44 93 VAL A N 1
ATOM 743 C CA . VAL A 1 96 ? 13.300 36.279 -9.631 1.00 8.20 93 VAL A CA 1
ATOM 744 C C . VAL A 1 96 ? 12.049 37.142 -9.814 1.00 8.32 93 VAL A C 1
ATOM 745 O O . VAL A 1 96 ? 12.100 38.314 -9.577 1.00 9.46 93 VAL A O 1
ATOM 749 N N . VAL A 1 97 ? 10.948 36.536 -10.243 1.00 6.85 94 VAL A N 1
ATOM 750 C CA . VAL A 1 97 ? 9.633 37.190 -10.269 1.00 6.96 94 VAL A CA 1
ATOM 751 C C . VAL A 1 97 ? 8.753 36.388 -9.288 1.00 6.68 94 VAL A C 1
ATOM 752 O O . VAL A 1 97 ? 8.645 35.160 -9.420 1.00 7.98 94 VAL A O 1
ATOM 756 N N . LEU A 1 98 ? 8.210 37.070 -8.273 1.00 7.12 95 LEU A N 1
ATOM 757 C CA . LEU A 1 98 ? 7.419 36.370 -7.262 1.00 6.34 95 LEU A CA 1
ATOM 758 C C . LEU A 1 98 ? 6.095 35.842 -7.789 1.00 6.32 95 LEU A C 1
ATOM 759 O O . LEU A 1 98 ? 5.473 36.479 -8.614 1.00 6.65 95 LEU A O 1
ATOM 764 N N . LEU A 1 99 ? 5.659 34.690 -7.285 1.00 6.74 96 LEU A N 1
ATOM 765 C CA . LEU A 1 99 ? 4.292 34.258 -7.448 1.00 6.80 96 LEU A CA 1
A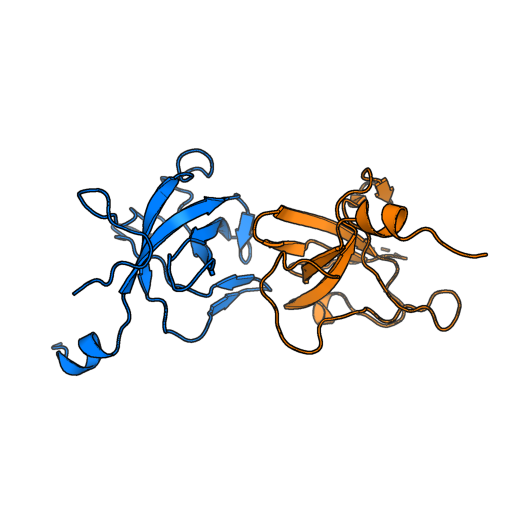TOM 766 C C . LEU A 1 99 ? 3.366 35.049 -6.550 1.00 5.84 96 LEU A C 1
ATOM 767 O O . LEU A 1 99 ? 3.749 35.533 -5.466 1.00 7.55 96 LEU A O 1
ATOM 772 N N . GLN A 1 100 ? 2.104 35.151 -6.967 1.00 5.86 97 GLN A N 1
ATOM 773 C CA . GLN A 1 100 ? 1.089 35.845 -6.199 1.00 5.99 97 GLN A CA 1
ATOM 774 C C . GLN A 1 100 ? -0.277 35.268 -6.540 1.00 6.16 97 GLN A C 1
ATOM 775 O O . GLN A 1 100 ? -0.489 34.742 -7.612 1.00 7.04 97 GLN A O 1
ATOM 781 N N . PRO A 1 101 ? -1.252 35.443 -5.664 1.00 6.35 98 PRO A N 1
ATOM 782 C CA . PRO A 1 101 ? -2.621 35.076 -6.092 1.00 6.82 98 PRO A CA 1
ATOM 783 C C . PRO A 1 101 ? -3.188 36.126 -7.080 1.00 7.29 98 PRO A C 1
ATOM 784 O O . PRO A 1 101 ? -2.895 37.295 -6.982 1.00 7.37 98 PRO A O 1
ATOM 788 N N . ASN A 1 102 ? -4.016 35.678 -8.012 1.00 6.05 99 ASN A N 1
ATOM 789 C CA . ASN A 1 102 ? -4.619 36.573 -9.005 1.00 7.23 99 ASN A CA 1
ATOM 790 C C . ASN A 1 102 ? -5.626 37.527 -8.427 1.00 6.96 99 ASN A C 1
ATOM 791 O O . ASN A 1 102 ? -5.912 38.615 -9.001 1.00 8.73 99 ASN A O 1
ATOM 796 N N . MET A 1 103 ? -6.169 37.158 -7.274 1.00 7.17 100 MET A N 1
ATOM 797 C CA . MET A 1 103 ? -7.089 38.009 -6.504 1.00 6.95 100 MET A CA 1
ATOM 798 C C . MET A 1 103 ? -6.751 37.838 -5.028 1.00 7.49 100 MET A C 1
ATOM 799 O O . MET A 1 103 ? -6.146 36.855 -4.637 1.00 8.15 100 MET A O 1
ATOM 804 N N . GLU A 1 104 ? -7.225 38.752 -4.184 1.00 7.69 101 GLU A N 1
ATOM 805 C CA . GLU A 1 104 ? -6.906 38.700 -2.765 1.00 6.96 101 GLU A CA 1
ATOM 806 C C . GLU A 1 104 ? -7.459 37.438 -2.132 1.00 6.33 101 GLU A C 1
ATOM 807 O O . GLU A 1 104 ? -8.583 36.998 -2.464 1.00 6.60 101 GLU A O 1
ATOM 813 N N . LEU A 1 105 ? -6.648 36.839 -1.266 1.00 6.96 102 LEU A N 1
ATOM 814 C CA . LEU A 1 105 ? -7.033 35.644 -0.506 1.00 6.51 102 LEU A CA 1
ATOM 815 C C . LEU A 1 105 ? -6.756 35.881 0.979 1.00 7.19 102 LEU A C 1
ATOM 816 O O . LEU A 1 105 ? -5.773 36.583 1.322 1.00 7.68 102 LEU A O 1
ATOM 821 N N . PRO A 1 106 ? -7.490 35.200 1.866 1.00 5.91 103 PRO A N 1
ATOM 822 C CA . PRO A 1 106 ? -7.133 35.268 3.276 1.00 4.90 103 PRO A CA 1
ATOM 823 C C . PRO A 1 106 ? -5.729 34.764 3.523 1.00 6.12 103 PRO A C 1
ATOM 824 O O . PRO A 1 106 ? -5.264 33.806 2.858 1.00 7.07 103 PRO A O 1
ATOM 828 N N . ASN A 1 107 ? -5.003 35.413 4.420 1.00 5.36 104 ASN A N 1
ATOM 829 C CA . ASN A 1 107 ? -3.689 34.869 4.770 1.00 6.25 104 ASN A CA 1
ATOM 830 C C . ASN A 1 107 ? -3.839 33.453 5.311 1.00 7.59 104 ASN A C 1
ATOM 831 O O . ASN A 1 107 ? -4.804 33.188 6.050 1.00 8.53 104 ASN A O 1
ATOM 836 N N . GLY A 1 108 ? -2.882 32.578 4.985 1.00 7.97 105 GLY A N 1
ATOM 837 C CA . GLY A 1 108 ? -2.947 31.190 5.411 1.00 8.21 105 GLY A CA 1
ATOM 838 C C . GLY A 1 108 ? -3.764 30.314 4.474 1.00 7.93 105 GLY A C 1
ATOM 839 O O . GLY A 1 108 ? -3.857 29.120 4.680 1.00 7.53 105 GLY A O 1
ATOM 840 N N . THR A 1 109 ? -4.363 30.861 3.400 1.00 7.17 106 THR A N 1
ATOM 841 C CA . THR A 1 109 ? -5.097 30.026 2.417 1.00 7.40 106 THR A CA 1
ATOM 842 C C . THR A 1 109 ? -4.172 28.953 1.832 1.00 6.60 106 THR A C 1
ATOM 843 O O . THR A 1 109 ? -3.042 29.249 1.442 1.00 7.61 106 THR A O 1
ATOM 847 N N . LYS A 1 110 ? -4.666 27.748 1.758 1.00 6.59 107 LYS A N 1
ATOM 848 C CA . LYS A 1 110 ? -3.951 26.609 1.213 1.00 6.64 107 LYS A CA 1
ATOM 849 C C . LYS A 1 110 ? -4.038 26.535 -0.280 1.00 7.21 107 LYS A C 1
ATOM 850 O O . LYS A 1 110 ? -5.075 26.789 -0.877 1.00 7.68 107 LYS A O 1
ATOM 856 N N . ILE A 1 111 ? -2.967 26.066 -0.890 1.00 5.83 108 ILE A N 1
ATOM 857 C CA . ILE A 1 111 ? -2.839 25.966 -2.358 1.00 8.17 108 ILE A CA 1
ATOM 858 C C . ILE A 1 111 ? -2.899 24.510 -2.760 1.00 8.98 108 ILE A C 1
ATOM 859 O O . ILE A 1 111 ? -2.349 23.631 -2.069 1.00 9.63 108 ILE A O 1
ATOM 864 N N . SER A 1 112 ? -3.681 24.228 -3.796 1.00 9.22 109 SER A N 1
ATOM 865 C CA . SER A 1 112 ? -3.770 22.869 -4.349 1.00 10.63 109 SER A CA 1
ATOM 866 C C . SER A 1 112 ? -3.960 22.930 -5.841 1.00 11.37 109 SER A C 1
ATOM 867 O O . SER A 1 112 ? -3.980 24.019 -6.465 1.00 10.39 109 SER A O 1
ATOM 871 N N . ALA B 1 3 ? 17.348 49.769 46.715 1.00 20.45 0 ALA B N 1
ATOM 872 C CA . ALA B 1 3 ? 16.231 50.682 46.324 1.00 20.09 0 ALA B CA 1
ATOM 873 C C . ALA B 1 3 ? 15.142 49.992 45.481 1.00 19.87 0 ALA B C 1
ATOM 874 O O . ALA B 1 3 ? 15.423 49.297 44.493 1.00 19.40 0 ALA B O 1
ATOM 876 N N . MET B 1 4 ? 13.894 50.175 45.903 1.00 18.94 1 MET B N 1
ATOM 877 C CA . MET B 1 4 ? 12.730 49.580 45.264 1.00 18.22 1 MET B CA 1
ATOM 878 C C . MET B 1 4 ? 12.453 50.230 43.912 1.00 16.64 1 MET B C 1
ATOM 879 O O . MET B 1 4 ? 12.560 51.454 43.753 1.00 17.14 1 MET B O 1
ATOM 884 N N . ALA B 1 5 ? 12.086 49.403 42.941 1.00 12.91 2 ALA B N 1
ATOM 885 C CA . ALA B 1 5 ? 11.822 49.858 41.591 1.00 12.28 2 ALA B CA 1
ATOM 886 C C . ALA B 1 5 ? 10.317 49.912 41.283 1.00 11.71 2 ALA B C 1
ATOM 887 O O . ALA B 1 5 ? 9.504 49.260 41.918 1.00 10.39 2 ALA B O 1
ATOM 889 N N . ASN B 1 6 ? 9.990 50.741 40.286 1.00 11.80 3 ASN B N 1
ATOM 890 C CA . ASN B 1 6 ? 8.642 50.926 39.756 1.00 12.65 3 ASN B CA 1
ATOM 891 C C . ASN B 1 6 ? 8.429 50.000 38.524 1.00 12.72 3 ASN B C 1
ATOM 892 O O . ASN B 1 6 ? 9.179 50.028 37.516 1.00 14.68 3 ASN B O 1
ATOM 897 N N . PHE B 1 7 ? 7.431 49.132 38.591 1.00 12.31 4 PHE B N 1
ATOM 898 C CA . PHE B 1 7 ? 7.057 48.330 37.466 1.00 12.42 4 PHE B CA 1
ATOM 899 C C . PHE B 1 7 ? 6.702 49.138 36.218 1.00 11.95 4 PHE B C 1
ATOM 900 O O . PHE B 1 7 ? 7.014 48.737 35.104 1.00 13.54 4 PHE B O 1
ATOM 908 N N . GLU B 1 8 ? 6.119 50.305 36.358 1.00 13.54 5 GLU B N 1
ATOM 909 C CA . GLU B 1 8 ? 5.833 51.111 35.181 1.00 14.42 5 GLU B CA 1
ATOM 910 C C . GLU B 1 8 ? 7.111 51.545 34.446 1.00 14.80 5 GLU B C 1
ATOM 911 O O . GLU B 1 8 ? 7.096 51.656 33.221 1.00 15.07 5 GLU B O 1
ATOM 917 N N . ASP B 1 9 ? 8.230 51.741 35.146 1.00 13.78 6 ASP B N 1
ATOM 918 C CA . ASP B 1 9 ? 9.520 51.960 34.468 1.00 13.28 6 ASP B CA 1
ATOM 919 C C . ASP B 1 9 ? 9.944 50.749 33.643 1.00 11.35 6 ASP B C 1
ATOM 920 O O . ASP B 1 9 ? 10.392 50.917 32.543 1.00 9.15 6 ASP B O 1
ATOM 925 N N . PHE B 1 10 ? 9.747 49.535 34.153 1.00 9.56 7 PHE B N 1
ATOM 926 C CA . PHE B 1 10 ? 10.045 48.326 33.394 1.00 9.37 7 PHE B CA 1
ATOM 927 C C . PHE B 1 10 ? 9.193 48.275 32.128 1.00 9.57 7 PHE B C 1
ATOM 928 O O . PHE B 1 10 ? 9.673 47.865 31.070 1.00 8.53 7 PHE B O 1
ATOM 936 N N . LEU B 1 11 ? 7.923 48.661 32.253 1.00 7.86 8 LEU B N 1
ATOM 937 C CA . LEU B 1 11 ? 7.040 48.608 31.095 1.00 9.03 8 LEU B CA 1
ATOM 938 C C . LEU B 1 11 ? 7.452 49.601 30.004 1.00 8.18 8 LEU B C 1
ATOM 939 O O . LEU B 1 11 ? 7.122 49.335 28.837 1.00 9.17 8 LEU B O 1
ATOM 944 N N . THR B 1 12 ? 8.203 50.661 30.336 1.00 7.31 9 THR B N 1
ATOM 945 C CA . THR B 1 12 ? 8.699 51.561 29.299 1.00 6.69 9 THR B CA 1
ATOM 946 C C . THR B 1 12 ? 9.782 50.897 28.433 1.00 6.51 9 THR B C 1
ATOM 947 O O . THR B 1 12 ? 10.039 51.391 27.333 1.00 6.40 9 THR B O 1
ATOM 951 N N . LEU B 1 13 ? 10.422 49.834 28.929 1.00 7.01 10 LEU B N 1
ATOM 952 C CA . LEU B 1 13 ? 11.506 49.196 28.220 1.00 7.48 10 LEU B CA 1
ATOM 953 C C . LEU B 1 13 ? 10.943 48.217 27.208 1.00 7.90 10 LEU B C 1
ATOM 954 O O . LEU B 1 13 ? 9.934 47.521 27.494 1.00 7.35 10 LEU B O 1
ATOM 959 N N . ASP B 1 14 ? 11.581 48.131 26.052 1.00 7.41 11 ASP B N 1
ATOM 960 C CA . ASP B 1 14 ? 11.200 47.157 25.078 1.00 6.61 11 ASP B CA 1
ATOM 961 C C . ASP B 1 14 ? 12.267 46.093 25.014 1.00 5.69 11 ASP B C 1
ATOM 962 O O . ASP B 1 14 ? 13.345 46.330 24.407 1.00 8.78 11 ASP B O 1
ATOM 967 N N . LEU B 1 15 ? 12.060 44.987 25.712 1.00 6.48 12 LEU B N 1
ATOM 968 C CA . LEU B 1 15 ? 13.018 43.878 25.733 1.00 5.23 12 LEU B CA 1
ATOM 969 C C . LEU B 1 15 ? 12.631 42.841 24.702 1.00 4.15 12 LEU B C 1
ATOM 970 O O . LEU B 1 15 ? 11.473 42.451 24.632 1.00 4.89 12 LEU B O 1
ATOM 975 N N . ARG B 1 16 ? 13.568 42.494 23.848 1.00 5.45 13 ARG B N 1
ATOM 976 C CA . ARG B 1 16 ? 13.321 41.606 22.728 1.00 4.64 13 ARG B CA 1
ATOM 977 C C . ARG B 1 16 ? 14.353 40.535 22.597 1.00 6.00 13 ARG B C 1
ATOM 978 O O . ARG B 1 16 ? 15.529 40.738 22.880 1.00 5.97 13 ARG B O 1
ATOM 986 N N . ILE B 1 17 ? 13.970 39.467 21.956 1.00 4.21 14 ILE B N 1
ATOM 987 C CA . ILE B 1 17 ? 14.878 38.438 21.508 1.00 4.04 14 ILE B CA 1
ATOM 988 C C . ILE B 1 17 ? 15.344 38.787 20.079 1.00 4.83 14 ILE B C 1
ATOM 989 O O . ILE B 1 17 ? 14.553 39.208 19.242 1.00 4.88 14 ILE B O 1
ATOM 994 N N . GLY B 1 18 ? 16.618 38.554 19.789 1.00 4.36 15 GLY B N 1
ATOM 995 C CA . GLY B 1 18 ? 17.162 38.649 18.461 1.00 4.89 15 GLY B CA 1
ATOM 996 C C . GLY B 1 18 ? 18.216 37.629 18.230 1.00 4.77 15 GLY B C 1
ATOM 997 O O . GLY B 1 18 ? 18.734 37.040 19.188 1.00 6.31 15 GLY B O 1
ATOM 998 N N . THR B 1 19 ? 18.585 37.405 16.974 1.00 4.57 16 THR B N 1
ATOM 999 C CA . THR B 1 19 ? 19.636 36.443 16.627 1.00 4.61 16 THR B CA 1
ATOM 1000 C C . THR B 1 19 ? 20.845 37.169 16.051 1.00 5.45 16 THR B C 1
ATOM 1001 O O . THR B 1 19 ? 20.715 37.987 15.120 1.00 4.04 16 THR B O 1
ATOM 1005 N N . VAL B 1 20 ? 22.030 36.863 16.561 1.00 5.16 17 VAL B N 1
ATOM 1006 C CA . VAL B 1 20 ? 23.264 37.466 16.052 1.00 4.68 17 VAL B CA 1
ATOM 1007 C C . VAL B 1 20 ? 23.555 36.898 14.677 1.00 3.67 17 VAL B C 1
ATOM 1008 O O . VAL B 1 20 ? 23.607 35.656 14.476 1.00 4.96 17 VAL B O 1
ATOM 1012 N N . THR B 1 21 ? 23.739 37.809 13.702 1.00 4.61 18 THR B N 1
ATOM 1013 C CA . THR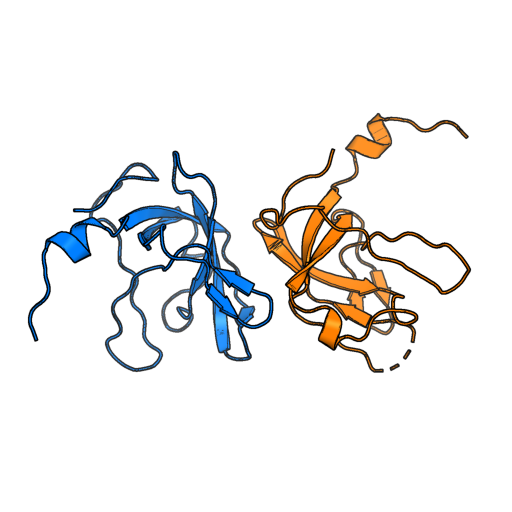 B 1 21 ? 23.996 37.418 12.322 1.00 5.27 18 THR B CA 1
ATOM 1014 C C . THR B 1 21 ? 25.371 37.746 11.842 1.00 6.41 18 THR B C 1
ATOM 1015 O O . THR B 1 21 ? 25.776 37.229 10.793 1.00 9.18 18 THR B O 1
ATOM 1019 N N . HIS B 1 22 ? 26.066 38.634 12.536 1.00 6.35 19 HIS B N 1
ATOM 1020 C CA . HIS B 1 22 ? 27.429 38.976 12.209 1.00 5.91 19 HIS B CA 1
ATOM 1021 C C . HIS B 1 22 ? 28.105 39.490 13.449 1.00 4.65 19 HIS B C 1
ATOM 1022 O O . HIS B 1 22 ? 27.471 40.154 14.284 1.00 5.02 19 HIS B O 1
ATOM 1029 N N . ALA B 1 23 ? 29.414 39.198 13.566 1.00 5.11 20 ALA B N 1
ATOM 1030 C CA . ALA B 1 23 ? 30.182 39.548 14.755 1.00 5.92 20 ALA B CA 1
ATOM 1031 C C . ALA B 1 23 ? 31.594 39.768 14.327 1.00 5.90 20 ALA B C 1
ATOM 1032 O O . ALA B 1 23 ? 32.159 38.963 13.593 1.00 6.42 20 ALA B O 1
ATOM 1034 N N . GLU B 1 24 ? 32.137 40.857 14.793 1.00 4.82 21 GLU B N 1
ATOM 1035 C CA . GLU B 1 24 ? 33.510 41.169 14.451 1.00 5.66 21 GLU B CA 1
ATOM 1036 C C . GLU B 1 24 ? 34.246 41.952 15.544 1.00 8.41 21 GLU B C 1
ATOM 1037 O O . GLU B 1 24 ? 33.697 42.741 16.204 1.00 7.77 21 GLU B O 1
ATOM 1043 N N . GLU B 1 25 ? 35.542 41.654 15.672 1.00 11.02 22 GLU B N 1
ATOM 1044 C CA . GLU B 1 25 ? 36.422 42.226 16.676 1.00 15.17 22 GLU B CA 1
ATOM 1045 C C . GLU B 1 25 ? 37.680 42.739 15.983 1.00 16.22 22 GLU B C 1
ATOM 1046 O O . GLU B 1 25 ? 38.217 42.107 15.042 1.00 17.62 22 GLU B O 1
ATOM 1052 N N . PHE B 1 26 ? 38.130 43.914 16.398 1.00 18.08 23 PHE B N 1
ATOM 1053 C CA . PHE B 1 26 ? 39.319 44.532 15.835 1.00 19.41 23 PHE B CA 1
ATOM 1054 C C . PHE B 1 26 ? 40.480 44.375 16.811 1.00 19.76 23 PHE B C 1
ATOM 1055 O O . PHE B 1 26 ? 40.516 45.066 17.826 1.00 21.27 23 PHE B O 1
ATOM 1063 N N . PRO B 1 32 ? 37.630 47.136 24.123 1.00 19.52 29 PRO B N 1
ATOM 1064 C CA . PRO B 1 32 ? 37.472 45.686 24.110 1.00 18.14 29 PRO B CA 1
ATOM 1065 C C . PRO B 1 32 ? 36.029 45.315 23.902 1.00 16.16 29 PRO B C 1
ATOM 1066 O O . PRO B 1 32 ? 35.289 45.043 24.863 1.00 16.75 29 PRO B O 1
ATOM 1070 N N . ALA B 1 33 ? 35.615 45.318 22.647 1.00 14.63 30 ALA B N 1
ATOM 1071 C CA . ALA B 1 33 ? 34.251 44.985 22.355 1.00 12.27 30 ALA B CA 1
ATOM 1072 C C . ALA B 1 33 ? 34.131 44.207 21.059 1.00 9.84 30 ALA B C 1
ATOM 1073 O O . ALA B 1 33 ? 35.048 44.082 20.284 1.00 10.52 30 ALA B O 1
ATOM 1075 N N . ILE B 1 34 ? 32.959 43.613 20.897 1.00 7.39 31 ILE B N 1
ATOM 1076 C CA . ILE B 1 34 ? 32.556 42.949 19.647 1.00 6.51 31 ILE B CA 1
ATOM 1077 C C . ILE B 1 34 ? 31.404 43.730 19.028 1.00 8.09 31 ILE B C 1
ATOM 1078 O O . ILE B 1 34 ? 30.434 44.056 19.700 1.00 8.18 31 ILE B O 1
ATOM 1083 N N . ARG B 1 35 ? 31.534 44.036 17.742 1.00 6.29 32 ARG B N 1
ATOM 1084 C CA . ARG B 1 35 ? 30.494 44.659 16.951 1.00 6.91 32 ARG B CA 1
ATOM 1085 C C . ARG B 1 35 ? 29.555 43.562 16.458 1.00 7.55 32 ARG B C 1
ATOM 1086 O O . ARG B 1 35 ? 29.965 42.626 15.746 1.00 8.12 32 ARG B O 1
ATOM 1094 N N . LEU B 1 36 ? 28.271 43.748 16.726 1.00 7.09 33 LEU B N 1
ATOM 1095 C CA . LEU B 1 36 ? 27.245 42.805 16.373 1.00 6.59 33 LEU B CA 1
ATOM 1096 C C . LEU B 1 36 ? 26.187 43.414 15.463 1.00 7.29 33 LEU B C 1
ATOM 1097 O O . LEU B 1 36 ? 25.831 44.612 15.580 1.00 6.58 33 LEU B O 1
ATOM 1102 N N . GLU B 1 37 ? 25.737 42.576 14.544 1.00 5.86 34 GLU B N 1
ATOM 1103 C CA A GLU B 1 37 ? 24.476 42.830 13.823 0.50 6.84 34 GLU B CA 1
ATOM 1104 C CA B GLU B 1 37 ? 24.503 42.784 13.766 0.50 6.01 34 GLU B CA 1
ATOM 1105 C C . GLU B 1 37 ? 23.508 41.719 14.231 1.00 5.79 34 GLU B C 1
ATOM 1106 O O . GLU B 1 37 ? 23.868 40.508 14.387 1.00 6.56 34 GLU B O 1
ATOM 1117 N N . ILE B 1 38 ? 22.285 42.107 14.469 1.00 5.48 35 ILE B N 1
ATOM 1118 C CA . ILE B 1 38 ? 21.299 41.202 15.110 1.00 5.50 35 ILE B CA 1
ATOM 1119 C C . ILE B 1 38 ? 19.917 41.384 14.438 1.00 6.70 35 ILE B C 1
ATOM 1120 O O . ILE B 1 38 ? 19.482 42.516 14.179 1.00 6.86 35 ILE B O 1
ATOM 1125 N N . ASP B 1 39 ? 19.262 40.259 14.189 1.00 5.69 36 ASP B N 1
ATOM 1126 C CA . ASP B 1 39 ? 17.968 40.205 13.540 1.00 4.94 36 ASP B CA 1
ATOM 1127 C C . ASP B 1 39 ? 16.868 40.240 14.606 1.00 5.58 36 ASP B C 1
ATOM 1128 O O . ASP B 1 39 ? 16.762 39.273 15.378 1.00 6.86 36 ASP B O 1
ATOM 1133 N N . PHE B 1 40 ? 16.087 41.335 14.654 1.00 5.31 37 PHE B N 1
ATOM 1134 C CA . PHE B 1 40 ? 14.962 41.485 15.574 1.00 5.73 37 PHE B CA 1
ATOM 1135 C C . PHE B 1 40 ? 13.594 41.352 14.898 1.00 5.10 37 PHE B C 1
ATOM 1136 O O . PHE B 1 40 ? 12.579 41.896 15.361 1.00 4.62 37 PHE B O 1
ATOM 1144 N N . GLY B 1 41 ? 13.520 40.584 13.828 1.00 5.26 38 GLY B N 1
ATOM 1145 C CA . GLY B 1 41 ? 12.201 40.313 13.258 1.00 4.93 38 GLY B CA 1
ATOM 1146 C C . GLY B 1 41 ? 11.568 41.542 12.655 1.00 5.94 38 GLY B C 1
ATOM 1147 O O . GLY B 1 41 ? 12.169 42.229 11.862 1.00 6.47 38 GLY B O 1
ATOM 1148 N N . GLU B 1 42 ? 10.312 41.770 13.018 1.00 5.43 39 GLU B N 1
ATOM 1149 C CA . GLU B 1 42 ? 9.555 42.935 12.554 1.00 6.58 39 GLU B CA 1
ATOM 1150 C C . GLU B 1 42 ? 10.210 44.250 12.884 1.00 5.67 39 GLU B C 1
ATOM 1151 O O . GLU B 1 42 ? 9.929 45.261 12.220 1.00 6.64 39 GLU B O 1
ATOM 1157 N N . LEU B 1 43 ? 11.090 44.269 13.897 1.00 6.17 40 LEU B N 1
ATOM 1158 C CA . LEU B 1 43 ? 11.828 45.488 14.223 1.00 7.27 40 LEU B CA 1
ATOM 1159 C C . LEU B 1 43 ? 13.015 45.727 13.285 1.00 8.08 40 LEU B C 1
ATOM 1160 O O . LEU B 1 43 ? 13.613 46.820 13.285 1.00 10.86 40 LEU B O 1
ATOM 1165 N N . GLY B 1 44 ? 13.368 44.733 12.499 1.00 6.77 41 GLY B N 1
ATOM 1166 C CA . GLY B 1 44 ? 14.493 44.841 11.589 1.00 6.93 41 GLY B CA 1
ATOM 1167 C C . GLY B 1 44 ? 15.833 44.504 12.186 1.00 7.08 41 GLY B C 1
ATOM 1168 O O . GLY B 1 44 ? 15.930 44.015 13.303 1.00 9.35 41 GLY B O 1
ATOM 1169 N N . MET B 1 45 ? 16.852 44.766 11.392 1.00 7.58 42 MET B N 1
ATOM 1170 C CA . MET B 1 45 ? 18.240 44.494 11.777 1.00 7.86 42 MET B CA 1
ATOM 1171 C C . MET B 1 45 ? 18.733 45.641 12.632 1.00 7.82 42 MET B C 1
ATOM 1172 O O . MET B 1 45 ? 18.430 46.820 12.349 1.00 8.34 42 MET B O 1
ATOM 1177 N N . LYS B 1 46 ? 19.483 45.306 13.663 1.00 7.00 43 LYS B N 1
ATOM 1178 C CA . LYS B 1 46 ? 20.057 46.325 14.535 1.00 6.18 43 LYS B CA 1
ATOM 1179 C C . LYS B 1 46 ? 21.507 45.982 14.891 1.00 6.79 43 LYS B C 1
ATOM 1180 O O . LYS B 1 46 ? 21.892 44.848 14.979 1.00 10.87 43 LYS B O 1
ATOM 1186 N N . GLN B 1 47 ? 22.292 47.016 15.158 1.00 8.46 44 GLN B N 1
ATOM 1187 C CA . GLN B 1 47 ? 23.675 46.892 15.616 1.00 6.92 44 GLN B CA 1
ATOM 1188 C C . GLN B 1 47 ? 23.815 47.010 17.126 1.00 7.79 44 GLN B C 1
ATOM 1189 O O . GLN B 1 47 ? 23.025 47.697 17.779 1.00 7.56 44 GLN B O 1
ATOM 1195 N N . SER B 1 48 ? 24.829 46.351 17.679 1.00 6.97 45 SER B N 1
ATOM 1196 C CA . SER B 1 48 ? 25.182 46.545 19.058 1.00 7.04 45 SER B CA 1
ATOM 1197 C C . SER B 1 48 ? 26.663 46.390 19.223 1.00 7.88 45 SER B C 1
ATOM 1198 O O . SER B 1 48 ? 27.275 45.606 18.578 1.00 9.92 45 SER B O 1
ATOM 1201 N N . SER B 1 49 ? 27.258 47.151 20.131 1.00 7.45 46 SER B N 1
ATOM 1202 C CA . SER B 1 49 ? 28.625 46.955 20.551 1.00 7.77 46 SER B CA 1
ATOM 1203 C C . SER B 1 49 ? 28.575 46.329 21.939 1.00 7.65 46 SER B C 1
ATOM 1204 O O . SER B 1 49 ? 27.872 46.850 22.820 1.00 9.96 46 SER B O 1
ATOM 1207 N N . ALA B 1 50 ? 29.221 45.199 22.135 1.00 6.32 47 ALA B N 1
ATOM 1208 C CA . ALA B 1 50 ? 29.072 44.464 23.394 1.00 7.67 47 ALA B CA 1
ATOM 1209 C C . ALA B 1 50 ? 30.453 44.136 23.962 1.00 7.54 47 ALA B C 1
ATOM 1210 O O . ALA B 1 50 ? 31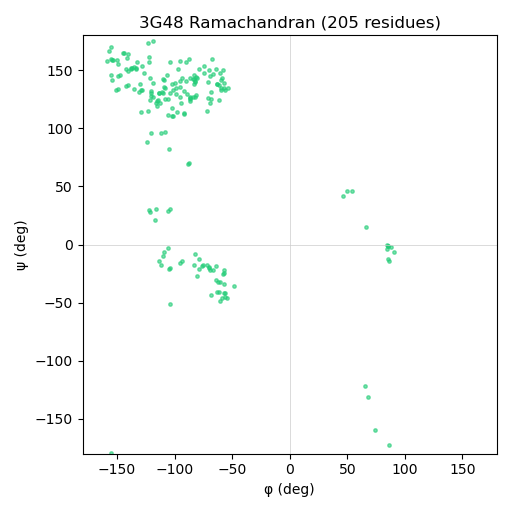.295 43.597 23.232 1.00 7.49 47 ALA B O 1
ATOM 1212 N N . GLN B 1 51 ? 30.664 44.382 25.271 1.00 7.97 48 GLN B N 1
ATOM 1213 C CA . GLN B 1 51 ? 31.980 44.152 25.892 1.00 7.54 48 GLN B CA 1
ATOM 1214 C C . GLN B 1 51 ? 32.010 42.724 26.364 1.00 7.03 48 GLN B C 1
ATOM 1215 O O . GLN B 1 51 ? 32.036 42.460 27.557 1.00 7.82 48 GLN B O 1
ATOM 1221 N N . ILE B 1 52 ? 32.033 41.805 25.391 1.00 5.77 49 ILE B N 1
ATOM 1222 C C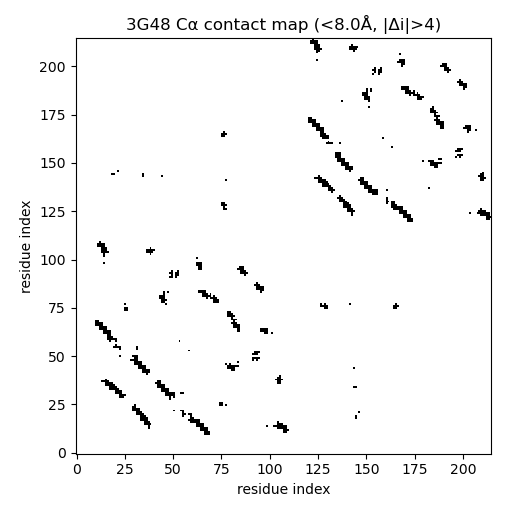A . ILE B 1 52 ? 31.867 40.369 25.663 1.00 6.25 49 ILE B CA 1
ATOM 1223 C C . ILE B 1 52 ? 33.083 39.565 25.180 1.00 6.55 49 ILE B C 1
ATOM 1224 O O . ILE B 1 52 ? 32.986 38.387 24.915 1.00 8.22 49 ILE B O 1
ATOM 1229 N N . THR B 1 53 ? 34.255 40.196 25.154 1.00 6.41 50 THR B N 1
ATOM 1230 C CA . THR B 1 53 ? 35.436 39.531 24.675 1.00 7.67 50 THR B CA 1
ATOM 1231 C C . THR B 1 53 ? 36.043 38.526 25.649 1.00 8.00 50 THR B C 1
ATOM 1232 O O . THR B 1 53 ? 36.883 37.714 25.247 1.00 9.46 50 THR B O 1
ATOM 1236 N N . LYS B 1 54 ? 35.717 38.594 26.932 1.00 7.45 51 LYS B N 1
ATOM 1237 C CA . LYS B 1 54 ? 36.295 37.649 27.897 1.00 8.96 51 LYS B CA 1
ATOM 1238 C C . LYS B 1 54 ? 35.976 36.208 27.527 1.00 8.31 51 LYS B C 1
ATOM 1239 O O . LYS B 1 54 ? 36.872 35.334 27.595 1.00 8.67 51 LYS B O 1
ATOM 1245 N N . ARG B 1 55 ? 34.704 35.945 27.184 1.00 6.49 52 ARG B N 1
ATOM 1246 C CA . ARG B 1 55 ? 34.236 34.574 26.981 1.00 6.84 52 ARG B CA 1
ATOM 1247 C C . ARG B 1 55 ? 33.843 34.210 25.549 1.00 7.53 52 ARG B C 1
ATOM 1248 O O . ARG B 1 55 ? 33.651 33.024 25.300 1.00 9.71 52 ARG B O 1
ATOM 1256 N N . TYR B 1 56 ? 33.668 35.213 24.675 1.00 7.56 53 TYR B N 1
ATOM 1257 C CA . TYR B 1 56 ? 33.069 34.975 23.383 1.00 7.30 53 TYR B CA 1
ATOM 1258 C C . TYR B 1 56 ? 34.027 35.364 22.285 1.00 7.83 53 TYR B C 1
ATOM 1259 O O . TYR B 1 56 ? 34.676 36.410 22.335 1.00 10.36 53 TYR B O 1
ATOM 1268 N N . ASN B 1 57 ? 34.159 34.453 21.335 1.00 9.26 54 ASN B N 1
ATOM 1269 C CA . ASN B 1 57 ? 34.861 34.723 20.103 1.00 9.35 54 ASN B CA 1
ATOM 1270 C C . ASN B 1 57 ? 33.817 35.033 19.053 1.00 9.62 54 ASN B C 1
ATOM 1271 O O . ASN B 1 57 ? 32.775 34.401 19.042 1.00 9.66 54 ASN B O 1
ATOM 1276 N N . PRO B 1 58 ? 34.064 36.027 18.201 1.00 10.58 55 PRO B N 1
ATOM 1277 C CA . PRO B 1 58 ? 33.045 36.383 17.207 1.00 12.12 55 PRO B CA 1
ATOM 1278 C C . PRO B 1 58 ? 32.440 35.188 16.394 1.00 13.75 55 PRO B C 1
ATOM 1279 O O . PRO B 1 58 ? 31.199 35.134 16.237 1.00 13.91 55 PRO B O 1
ATOM 1283 N N . GLU B 1 59 ? 33.256 34.189 16.078 1.00 17.17 56 GLU B N 1
ATOM 1284 C CA . GLU B 1 59 ? 32.796 32.949 15.386 1.00 19.33 56 GLU B CA 1
ATOM 1285 C C . GLU B 1 59 ? 31.673 32.227 16.131 1.00 20.14 56 GLU B C 1
ATOM 1286 O O . GLU B 1 59 ? 30.633 31.838 15.527 1.00 21.70 56 GLU B O 1
ATOM 1292 N N . ASP B 1 60 ? 31.860 32.111 17.441 1.00 18.29 57 ASP B N 1
ATOM 1293 C CA . ASP B 1 60 ? 30.958 31.410 18.367 1.00 18.87 57 ASP B CA 1
ATOM 1294 C C . ASP B 1 60 ? 29.577 31.972 18.305 1.00 16.35 57 ASP B C 1
ATOM 1295 O O . ASP B 1 60 ? 28.628 31.347 18.758 1.00 17.45 57 ASP B O 1
ATOM 1300 N N . LEU B 1 61 ? 29.446 33.231 17.897 1.00 13.76 58 LEU B N 1
ATOM 1301 C CA . LEU B 1 61 ? 28.228 33.941 18.149 1.00 11.31 58 LEU B CA 1
ATOM 1302 C C . LEU B 1 61 ? 27.177 33.898 17.027 1.00 9.64 58 LEU B C 1
ATOM 1303 O O . LEU B 1 61 ? 26.042 34.220 17.254 1.00 8.98 58 LEU B O 1
ATOM 1308 N N . ILE B 1 62 ? 27.567 33.467 15.832 1.00 9.08 59 ILE B N 1
ATOM 1309 C CA . ILE B 1 62 ? 26.596 33.507 14.734 1.00 7.57 59 ILE B CA 1
ATOM 1310 C C . ILE B 1 62 ? 25.502 32.486 14.998 1.00 6.70 59 ILE B C 1
ATOM 1311 O O . ILE B 1 62 ? 25.787 31.289 15.278 1.00 9.04 59 ILE B O 1
ATOM 1316 N N . GLY B 1 63 ? 24.247 32.977 14.985 1.00 6.36 60 GLY B N 1
ATOM 1317 C CA . GLY B 1 63 ? 23.073 32.222 15.311 1.00 7.52 60 GLY B CA 1
ATOM 1318 C C . GLY B 1 63 ? 22.717 32.145 16.780 1.00 6.90 60 GLY B C 1
ATOM 1319 O O . GLY B 1 63 ? 21.703 31.520 17.141 1.00 9.79 60 GLY B O 1
ATOM 1320 N N . GLN B 1 64 ? 23.528 32.761 17.617 1.00 5.17 61 GLN B N 1
ATOM 1321 C CA . GLN B 1 64 ? 23.233 32.897 19.050 1.00 7.07 61 GLN B CA 1
ATOM 1322 C C . GLN B 1 64 ? 22.052 33.828 19.184 1.00 5.57 61 GLN B C 1
ATOM 1323 O O . GLN B 1 64 ? 22.061 34.963 18.655 1.00 6.84 61 GLN B O 1
ATOM 1329 N N . GLN B 1 65 ? 21.035 33.422 19.974 1.00 6.56 62 GLN B N 1
ATOM 1330 C CA . GLN B 1 65 ? 19.938 34.313 20.345 1.00 5.55 62 GLN B CA 1
ATOM 1331 C C . GLN B 1 65 ? 20.274 35.011 21.647 1.00 5.70 62 GLN B C 1
ATOM 1332 O O . GLN B 1 65 ? 20.767 34.420 22.604 1.00 6.53 62 GLN B O 1
ATOM 1338 N N . ILE B 1 66 ? 20.076 36.312 21.607 1.00 4.84 63 ILE B N 1
ATOM 1339 C CA . ILE B 1 66 ? 20.299 37.205 22.731 1.00 4.02 63 ILE B CA 1
ATOM 1340 C C . ILE B 1 66 ? 19.036 37.938 23.175 1.00 5.10 63 ILE B C 1
ATOM 1341 O O . ILE B 1 66 ? 18.007 37.854 22.544 1.00 6.08 63 ILE B O 1
ATOM 1346 N N . VAL B 1 67 ? 19.181 38.691 24.274 1.00 4.05 64 VAL B N 1
ATOM 1347 C CA . VAL B 1 67 ? 18.142 39.546 24.884 1.00 5.63 64 VAL B CA 1
ATOM 1348 C C . VAL B 1 67 ? 18.611 40.953 24.878 1.00 5.38 64 VAL B C 1
ATOM 1349 O O . VAL B 1 67 ? 19.726 41.182 25.350 1.00 6.62 64 VAL B O 1
ATOM 1353 N N . ALA B 1 68 ? 17.830 41.917 24.341 1.00 5.15 65 ALA B N 1
ATOM 1354 C CA . ALA B 1 68 ? 18.296 43.274 24.279 1.00 6.39 65 ALA B CA 1
ATOM 1355 C C . ALA B 1 68 ? 17.198 44.241 24.577 1.00 6.59 65 ALA B C 1
ATOM 1356 O O . ALA B 1 68 ? 16.026 43.940 24.346 1.00 7.48 65 ALA B O 1
ATOM 1358 N N . VAL B 1 69 ? 17.572 45.372 25.160 1.00 6.74 66 VAL B N 1
ATOM 1359 C CA . VAL B 1 69 ? 16.653 46.488 25.249 1.00 6.64 66 VAL B CA 1
ATOM 1360 C C . VAL B 1 69 ? 16.815 47.291 23.939 1.00 6.31 66 VAL B C 1
ATOM 1361 O O . VAL B 1 69 ? 17.930 47.752 23.630 1.00 7.56 66 VAL B O 1
ATOM 1365 N N . VAL B 1 70 ? 15.732 47.491 23.213 1.00 6.55 67 VAL B N 1
ATOM 1366 C CA . VAL B 1 70 ? 15.819 48.024 21.834 1.00 6.68 67 VAL B CA 1
ATOM 1367 C C . VAL B 1 70 ? 15.394 49.468 21.671 1.00 6.70 67 VAL B C 1
ATOM 1368 O O . VAL B 1 70 ? 15.470 50.018 20.538 1.00 9.79 67 VAL B O 1
ATOM 1372 N N . ASN B 1 71 ? 14.936 50.111 22.732 1.00 6.24 68 ASN B N 1
ATOM 1373 C CA . ASN B 1 71 ? 14.359 51.418 22.599 1.00 6.53 68 ASN B CA 1
ATOM 1374 C C . ASN B 1 71 ? 15.033 52.505 23.428 1.00 7.27 68 ASN B C 1
ATOM 1375 O O . ASN B 1 71 ? 14.380 53.466 23.840 1.00 8.49 68 ASN B O 1
ATOM 1380 N N . PHE B 1 72 ? 16.326 52.376 23.676 1.00 6.94 69 PHE B N 1
ATOM 1381 C CA . PHE B 1 72 ? 17.142 53.491 24.181 1.00 7.24 69 PHE B CA 1
ATOM 1382 C C . PHE B 1 72 ? 17.677 54.298 22.994 1.00 7.72 69 PHE B C 1
ATOM 1383 O O . PHE B 1 72 ? 17.800 53.815 21.867 1.00 8.21 69 PHE B O 1
ATOM 1391 N N . PRO B 1 73 ? 18.070 55.539 23.241 1.00 8.27 70 PRO B N 1
ATOM 1392 C CA . PRO B 1 73 ? 18.771 56.292 22.179 1.00 9.59 70 PRO B CA 1
ATOM 1393 C C . PRO B 1 73 ? 20.061 55.549 21.811 1.00 10.03 70 PRO B C 1
ATOM 1394 O O . PRO B 1 73 ? 20.644 54.891 22.686 1.00 12.34 70 PRO B O 1
ATOM 1398 N N . PRO B 1 74 ? 20.479 55.623 20.556 1.00 9.83 71 PRO B N 1
ATOM 1399 C CA . PRO B 1 74 ? 21.734 54.988 20.159 1.00 10.71 71 PRO B CA 1
ATOM 1400 C C . PRO B 1 74 ? 22.955 55.654 20.793 1.00 11.26 71 PRO B C 1
ATOM 1401 O O . PRO B 1 74 ? 22.903 56.788 21.245 1.00 9.46 71 PRO B O 1
ATOM 1405 N N . LYS B 1 75 ? 24.049 54.914 20.822 1.00 11.83 72 LYS B N 1
ATOM 1406 C CA . LYS B 1 75 ? 25.330 55.423 21.262 1.00 12.63 72 LYS B CA 1
ATOM 1407 C C . LYS B 1 75 ? 26.381 54.992 20.278 1.00 12.01 72 LYS B C 1
ATOM 1408 O O . LYS B 1 75 ? 26.237 54.006 19.620 1.00 15.92 72 LYS B O 1
ATOM 1414 N N . ARG B 1 76 ? 27.433 55.782 20.156 1.00 12.70 73 ARG B N 1
ATOM 1415 C CA . ARG B 1 76 ? 28.547 55.425 19.313 1.00 13.45 73 ARG B CA 1
ATOM 1416 C C . ARG B 1 76 ? 29.706 54.945 20.166 1.00 13.72 73 ARG B C 1
ATOM 1417 O O . ARG B 1 76 ? 30.131 55.649 21.085 1.00 12.63 73 ARG B O 1
ATOM 1425 N N . VAL B 1 77 ? 30.267 53.789 19.801 1.00 13.39 74 VAL B N 1
ATOM 1426 C CA . VAL B 1 77 ? 31.403 53.180 20.478 1.00 14.61 74 VAL B CA 1
ATOM 1427 C C . VAL B 1 77 ? 32.495 52.992 19.433 1.00 15.48 74 VAL B C 1
ATOM 1428 O O . VAL B 1 77 ? 32.337 52.196 18.493 1.00 15.46 74 VAL B O 1
ATOM 1432 N N . ALA B 1 78 ? 33.612 53.698 19.596 1.00 16.71 75 ALA B N 1
ATOM 1433 C CA . ALA B 1 78 ? 34.669 53.714 18.575 1.00 17.87 75 ALA B CA 1
ATOM 1434 C C . ALA B 1 78 ? 34.098 53.917 17.145 1.00 18.06 75 ALA B C 1
ATOM 1435 O O . ALA B 1 78 ? 34.535 53.298 16.174 1.00 19.78 75 ALA B O 1
ATOM 1437 N N . GLY B 1 79 ? 33.126 54.816 17.043 1.00 18.01 76 GLY B N 1
ATOM 1438 C CA . GLY B 1 79 ? 32.487 55.163 15.774 1.00 17.39 76 GLY B CA 1
ATOM 1439 C C . GLY B 1 79 ? 31.319 54.273 15.349 1.00 16.29 76 GLY B C 1
ATOM 1440 O O . GLY B 1 79 ? 30.577 54.646 14.418 1.00 16.12 76 GLY B O 1
ATOM 1441 N N . PHE B 1 80 ? 31.166 53.100 15.991 1.00 13.83 77 PHE B N 1
ATOM 1442 C CA . PHE B 1 80 ? 30.159 52.097 15.627 1.00 12.54 77 PHE B CA 1
ATOM 1443 C C . PHE B 1 80 ? 28.867 52.435 16.333 1.00 11.93 77 PHE B C 1
ATOM 1444 O O . PHE B 1 80 ? 28.861 52.632 17.561 1.00 11.52 77 PHE B O 1
ATOM 1452 N N . LYS B 1 81 ? 27.795 52.524 15.561 1.00 11.01 78 LYS B N 1
ATOM 1453 C CA . LYS B 1 81 ? 26.479 52.797 16.103 1.00 11.69 78 LYS B CA 1
ATOM 1454 C C . LYS B 1 81 ? 25.932 51.602 16.858 1.00 10.83 78 LYS B C 1
ATOM 1455 O O . LYS B 1 81 ? 25.731 50.549 16.270 1.00 12.54 78 LYS B O 1
ATOM 1461 N N . SER B 1 82 ? 25.755 51.751 18.169 1.00 9.98 79 SER B N 1
ATOM 1462 C CA . SER B 1 82 ? 25.138 50.710 18.974 1.00 9.14 79 SER B CA 1
ATOM 1463 C C . SER B 1 82 ? 23.698 51.119 19.254 1.00 9.29 79 SER B C 1
ATOM 1464 O O . SER B 1 82 ? 23.428 52.136 19.887 1.00 10.28 79 SER B O 1
ATOM 1467 N N . GLU B 1 83 ? 22.768 50.320 18.778 1.00 8.82 80 GLU B N 1
ATOM 1468 C CA . GLU B 1 83 ? 21.352 50.638 18.755 1.00 8.28 80 GLU B CA 1
ATOM 1469 C C . GLU B 1 83 ? 20.518 49.922 19.806 1.00 7.92 80 GLU B C 1
ATOM 1470 O O . GLU B 1 83 ? 19.398 50.343 20.103 1.00 8.65 80 GLU B O 1
ATOM 1476 N N . VAL B 1 84 ? 21.082 48.839 20.306 1.00 4.14 81 VAL B N 1
ATOM 1477 C CA . VAL B 1 84 ? 20.391 48.013 21.307 1.00 3.21 81 VAL B CA 1
ATOM 1478 C C . VAL B 1 84 ? 21.368 47.664 22.395 1.00 2.72 81 VAL B C 1
ATOM 1479 O O . VAL B 1 84 ? 22.565 47.550 22.145 1.00 3.57 81 VAL B O 1
ATOM 1483 N N . LEU B 1 85 ? 20.881 47.433 23.617 1.00 2.98 82 LEU B N 1
ATOM 1484 C CA . LEU B 1 85 ? 21.690 47.011 24.726 1.00 4.17 82 LEU B CA 1
ATOM 1485 C C . LEU B 1 85 ? 21.523 45.546 24.970 1.00 3.09 82 LEU B C 1
ATOM 1486 O O . LEU B 1 85 ? 20.444 45.121 25.349 1.00 3.87 82 LEU B O 1
ATOM 1491 N N . VAL B 1 86 ? 22.566 44.782 24.694 1.00 3.41 83 VAL B N 1
ATOM 1492 C CA . VAL B 1 86 ? 22.562 43.317 24.840 1.00 4.12 83 VAL B CA 1
ATOM 1493 C C . VAL B 1 86 ? 22.845 42.985 26.307 1.00 4.18 83 VAL B C 1
ATOM 1494 O O . VAL B 1 86 ? 23.841 43.456 26.860 1.00 6.30 83 VAL B O 1
ATOM 1498 N N . LEU B 1 87 ? 21.979 42.177 26.915 1.00 4.47 84 LEU B N 1
ATOM 1499 C CA . LEU B 1 87 ? 21.988 41.962 28.359 1.00 3.88 84 LEU B CA 1
ATOM 1500 C C . LEU B 1 87 ? 22.824 40.727 28.708 1.00 2.58 84 LEU B C 1
ATOM 1501 O O . LEU B 1 87 ? 22.785 39.714 27.995 1.00 4.36 84 LEU B O 1
ATOM 1506 N N . GLY B 1 88 ? 23.535 40.808 29.826 1.00 3.46 85 GLY B N 1
ATOM 1507 C CA . GLY B 1 88 ? 24.397 39.704 30.297 1.00 4.06 85 GLY B CA 1
ATOM 1508 C C . GLY B 1 88 ? 24.570 39.774 31.783 1.00 4.36 85 GLY B C 1
ATOM 1509 O O . GLY B 1 88 ? 24.418 40.834 32.381 1.00 5.70 85 GLY B O 1
ATOM 1510 N N . GLY B 1 89 ? 24.930 38.661 32.371 1.00 4.36 86 GLY B N 1
ATOM 1511 C CA . GLY B 1 89 ? 25.347 38.631 33.756 1.00 4.59 86 GLY B CA 1
ATOM 1512 C C . GLY B 1 89 ? 26.818 38.918 33.928 1.00 4.45 86 GLY B C 1
ATOM 1513 O O . GLY B 1 89 ? 27.630 38.494 33.063 1.00 5.80 86 GLY B O 1
ATOM 1514 N N . VAL B 1 90 ? 27.155 39.627 34.985 1.00 4.55 87 VAL B N 1
ATOM 1515 C CA . VAL B 1 90 ? 28.518 40.036 35.234 1.00 5.78 87 VAL B CA 1
ATOM 1516 C C . VAL B 1 90 ? 29.017 39.486 36.579 1.00 5.76 87 VAL B C 1
ATOM 1517 O O . VAL B 1 90 ? 28.777 40.109 37.615 1.00 5.79 87 VAL B O 1
ATOM 1521 N N . PRO B 1 91 ? 29.729 38.340 36.591 1.00 6.72 88 PRO B N 1
ATOM 1522 C CA . PRO B 1 91 ? 30.116 37.720 37.857 1.00 9.01 88 PRO B CA 1
ATOM 1523 C C . PRO B 1 91 ? 31.385 38.343 38.421 1.00 10.08 88 PRO B C 1
ATOM 1524 O O . PRO B 1 91 ? 31.694 38.158 39.602 1.00 10.55 88 PRO B O 1
ATOM 1528 N N . GLU B 1 92 ? 32.127 39.041 37.584 1.00 9.30 89 GLU B N 1
ATOM 1529 C CA . GLU B 1 92 ? 33.326 39.744 37.995 1.00 10.12 89 GLU B CA 1
ATOM 1530 C C . GLU B 1 92 ? 33.604 40.819 36.958 1.00 8.69 89 GLU B C 1
ATOM 1531 O O . GLU B 1 92 ? 33.161 40.706 35.804 1.00 8.15 89 GLU B O 1
ATOM 1537 N N . ALA B 1 93 ? 34.347 41.857 37.332 1.00 9.64 90 ALA B N 1
ATOM 1538 C CA . ALA B 1 93 ? 34.520 42.987 36.426 1.00 8.20 90 ALA B CA 1
ATOM 1539 C C . ALA B 1 93 ? 35.166 42.513 35.143 1.00 9.10 90 ALA B C 1
ATOM 1540 O O . ALA B 1 93 ? 36.154 41.774 35.194 1.00 9.87 90 ALA B O 1
ATOM 1542 N N . GLY B 1 94 ? 34.632 42.970 34.006 1.00 9.80 91 GLY B N 1
ATOM 1543 C CA . GLY B 1 94 ? 35.226 42.667 32.698 1.00 9.57 91 GLY B CA 1
ATOM 1544 C C . GLY B 1 94 ? 34.659 41.396 32.090 1.00 8.60 91 GLY B C 1
ATOM 1545 O O . GLY B 1 94 ? 34.951 41.111 30.934 1.00 8.69 91 GLY B O 1
ATOM 1546 N N . ASP B 1 95 ? 33.839 40.674 32.842 1.00 7.77 92 ASP B N 1
ATOM 1547 C CA . ASP B 1 95 ? 33.343 39.367 32.418 1.00 7.78 92 ASP B CA 1
ATOM 1548 C C . ASP B 1 95 ? 31.890 39.504 32.129 1.00 8.01 92 ASP B C 1
ATOM 1549 O O . ASP B 1 95 ? 31.197 40.276 32.791 1.00 10.51 92 ASP B O 1
ATOM 1554 N N . VAL B 1 96 ? 31.436 38.797 31.096 1.00 6.52 93 VAL B N 1
ATOM 1555 C CA . VAL B 1 96 ? 29.987 38.814 30.760 1.00 7.17 93 VAL B CA 1
ATOM 1556 C C . VAL B 1 96 ? 29.616 37.433 30.317 1.00 6.41 93 VAL B C 1
ATOM 1557 O O . VAL B 1 96 ? 30.303 36.800 29.512 1.00 7.99 93 VAL B O 1
ATOM 1561 N N . VAL B 1 97 ? 28.466 36.963 30.803 1.00 7.13 94 VAL B N 1
ATOM 1562 C CA . VAL B 1 97 ? 27.815 35.758 30.237 1.00 7.42 94 VAL B CA 1
ATOM 1563 C C . VAL B 1 97 ? 26.485 36.246 29.618 1.00 6.05 94 VAL B C 1
ATOM 1564 O O . VAL B 1 97 ? 25.646 36.840 30.316 1.00 7.99 94 VAL B O 1
ATOM 1568 N N . LEU B 1 98 ? 26.275 35.964 28.340 1.00 6.34 95 LEU B N 1
ATOM 1569 C CA . LEU B 1 98 ? 25.039 36.444 27.696 1.00 6.95 95 LEU B CA 1
ATOM 1570 C C . LEU B 1 98 ? 23.796 35.769 28.258 1.00 6.37 95 LEU B C 1
ATOM 1571 O O . LEU B 1 98 ? 23.834 34.575 28.573 1.00 7.27 95 LEU B O 1
ATOM 1576 N N . LEU B 1 99 ? 22.673 36.525 28.309 1.00 6.04 96 LEU B N 1
ATOM 1577 C CA . LEU B 1 99 ? 21.357 35.898 28.480 1.00 6.01 96 LEU B CA 1
ATOM 1578 C C . LEU B 1 99 ? 20.885 35.330 27.150 1.00 7.05 96 LEU B C 1
ATOM 1579 O O . LEU B 1 99 ? 21.248 35.778 26.080 1.00 7.24 96 LEU B O 1
ATOM 1584 N N . GLN B 1 100 ? 20.087 34.291 27.218 1.00 6.72 97 GLN B N 1
ATOM 1585 C CA . GLN B 1 100 ? 19.497 33.703 26.043 1.00 7.21 97 GLN B CA 1
ATOM 1586 C C . GLN B 1 100 ? 18.156 33.076 26.373 1.00 6.96 97 GLN B C 1
ATOM 1587 O O . GLN B 1 100 ? 17.906 32.745 27.515 1.00 7.17 97 GLN B O 1
ATOM 1593 N N . PRO B 1 101 ? 17.293 32.883 25.373 1.00 6.04 98 PRO B N 1
ATOM 1594 C CA . PRO B 1 101 ? 16.105 32.027 25.653 1.00 6.13 98 PRO B CA 1
ATOM 1595 C C . PRO B 1 101 ? 16.534 30.567 25.824 1.00 7.10 98 PRO B C 1
ATOM 1596 O O . PRO B 1 101 ? 17.474 30.097 25.169 1.00 6.91 98 PRO B O 1
ATOM 1600 N N . ASN B 1 102 ? 15.815 29.815 26.628 1.00 7.89 99 ASN B N 1
ATOM 1601 C CA . ASN B 1 102 ? 16.123 28.410 26.848 1.00 9.17 99 ASN B CA 1
ATOM 1602 C C . ASN B 1 102 ? 15.807 27.489 25.650 1.00 9.83 99 ASN B C 1
ATOM 1603 O O . ASN B 1 102 ? 16.378 26.401 25.501 1.00 10.58 99 ASN B O 1
ATOM 1608 N N . MET B 1 103 ? 14.992 28.004 24.750 1.00 8.63 100 MET B N 1
ATOM 1609 C CA A MET B 1 103 ? 14.527 27.349 23.561 0.50 7.98 100 MET B CA 1
ATOM 1610 C CA B MET B 1 103 ? 14.683 27.299 23.491 0.50 7.87 100 MET B CA 1
ATOM 1611 C C . MET B 1 103 ? 14.524 28.409 22.436 1.00 7.65 100 MET B C 1
ATOM 1612 O O . MET B 1 103 ? 14.318 29.576 22.752 1.00 7.44 100 MET B O 1
ATOM 1621 N N . GLU B 1 104 ? 14.658 28.044 21.151 1.00 8.11 101 GLU B N 1
ATOM 1622 C CA . GLU B 1 104 ? 14.650 29.047 20.057 1.00 8.78 101 GLU B CA 1
ATOM 1623 C C . GLU B 1 104 ? 13.302 29.790 20.042 1.00 8.48 101 GLU B C 1
ATOM 1624 O O . GLU B 1 104 ? 12.244 29.188 20.218 1.00 9.77 101 GLU B O 1
ATOM 1630 N N . LEU B 1 105 ? 13.352 31.086 19.869 1.00 7.14 102 LEU B N 1
ATOM 1631 C CA . LEU B 1 105 ? 12.156 31.891 19.740 1.00 6.73 102 LEU B CA 1
ATOM 1632 C C . LEU B 1 105 ? 12.179 32.650 18.401 1.00 8.09 102 LEU B C 1
ATOM 1633 O O . LEU B 1 105 ? 13.252 32.943 17.850 1.00 7.89 102 LEU B O 1
ATOM 1638 N N . PRO B 1 106 ? 10.996 33.125 17.958 1.00 7.46 103 PRO B N 1
ATOM 1639 C CA . PRO B 1 106 ? 10.967 34.004 16.818 1.00 7.45 103 PRO B CA 1
ATOM 1640 C C . PRO B 1 106 ? 11.710 35.293 17.096 1.00 7.65 103 PRO B C 1
ATOM 1641 O O . PRO B 1 106 ? 11.665 35.845 18.218 1.00 8.11 103 PRO B O 1
ATOM 1645 N N . ASN B 1 107 ? 12.476 35.755 16.132 1.00 6.93 104 ASN B N 1
ATOM 1646 C CA . ASN B 1 107 ? 13.139 37.031 16.276 1.00 6.95 104 ASN B CA 1
ATOM 1647 C C . ASN B 1 107 ? 12.118 38.148 16.537 1.00 8.03 104 ASN B C 1
ATOM 1648 O O . ASN B 1 107 ? 11.052 38.192 15.898 1.00 7.83 104 ASN B O 1
ATOM 1653 N N . GLY B 1 108 ? 12.426 39.078 17.446 1.00 6.65 105 GLY B N 1
ATOM 1654 C CA . GLY B 1 108 ? 11.484 40.099 17.839 1.00 5.85 105 GLY B CA 1
ATOM 1655 C C . GLY B 1 108 ? 10.496 39.729 18.916 1.00 5.24 105 GLY B C 1
ATOM 1656 O O . GLY B 1 108 ? 9.695 40.545 19.282 1.00 7.43 105 GLY B O 1
ATOM 1657 N N . THR B 1 109 ? 10.566 38.496 19.421 1.00 5.07 106 THR B N 1
ATOM 1658 C CA . THR B 1 109 ? 9.709 38.108 20.547 1.00 5.74 106 THR B CA 1
ATOM 1659 C C . THR B 1 109 ? 9.913 39.036 21.726 1.00 5.87 106 THR B C 1
ATOM 1660 O O . THR B 1 109 ? 11.062 39.331 22.115 1.00 5.99 106 THR B O 1
ATOM 1664 N N . LYS B 1 110 ? 8.790 39.495 22.294 1.00 5.91 107 LYS B N 1
ATOM 1665 C CA . LYS B 1 110 ? 8.824 40.352 23.455 1.00 4.94 107 LYS B CA 1
ATOM 1666 C C . LYS B 1 110 ? 9.002 39.595 24.742 1.00 5.33 107 LYS B C 1
ATOM 1667 O O . LYS B 1 110 ? 8.491 38.512 24.904 1.00 6.86 107 LYS B O 1
ATOM 1673 N N . ILE B 1 111 ? 9.740 40.169 25.684 1.00 5.05 108 ILE B N 1
ATOM 1674 C CA . ILE B 1 111 ? 10.005 39.612 27.003 1.00 6.00 108 ILE B CA 1
ATOM 1675 C C . ILE B 1 111 ? 9.126 40.303 28.046 1.00 7.94 108 ILE B C 1
ATOM 1676 O O . ILE B 1 111 ? 8.916 41.519 28.032 1.00 7.57 108 ILE B O 1
ATOM 1681 N N . SER B 1 112 ? 8.590 39.507 28.958 1.00 7.94 109 SER B N 1
ATOM 1682 C CA . SER B 1 112 ? 7.861 40.039 30.084 1.00 10.02 109 SER B CA 1
ATOM 1683 C C . SER B 1 112 ? 7.940 39.155 31.308 1.00 10.85 109 SER B C 1
ATOM 1684 O O . SER B 1 112 ? 7.309 39.499 32.341 1.00 10.92 109 SER B O 1
#

B-factor: mean 11.82, std 7.35, range [2.53, 52.65]

Nearest PDB structures (foldseek):
  3g48-assembly2_A  TM=1.009E+00  e=4.748E-19  Bacillus anthracis
  3g48-assembly2_B  TM=9.838E-01  e=1.893E-16  Bacillus anthracis
  2nzo-assembly1_A  TM=9.751E-01  e=9.728E-15  Bacillus subtilis
  2nzo-assembly2_C  TM=9.757E-01  e=3.116E-13  Bacillus subtilis
  1gd7-assembly1_B  TM=9.371E-01  e=1.052E-11  Thermus thermophilus

Foldseek 3Di:
DDDDVVVVVVWWKWKWAWAFWDWDQFVHQTWIWTWTQQDVVGIFIAIGLAVVPDDGVVRHGFMFMWTQPDPWDDTPHDTGRIGTDFDDPDPSHTHTDGDPDDDPRNDTDD/DDDDVVVVVVWWKWKWAWAFWDDPCWIWTWTQQDPVGIFIATGLAN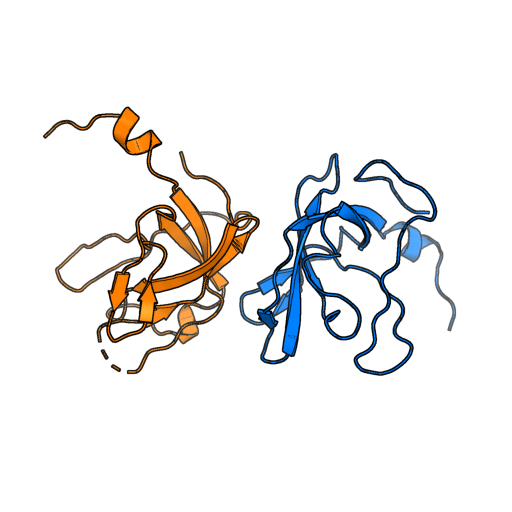VPDDRVRRGGAIFMWGQPDPWDADVNDTHRIGTDFDDPDPSHTDTDGDPDDDPRNDTDD

Radius of gyration: 19.67 Å; Cα contacts (8 Å, |Δi|>4): 501; chains: 2; bounding box: 46×45×62 Å

Organism: Bacillus anthracis (NCBI:txid1392)

Secondary structure (DSSP, 8-state):
----HHHHHT--EEEEEEEEEEEEEETTEEEEEEEEE-GGG-EEEEEE--TTT--HHHHTT-EEEEE--SPPEEETTEEE-SEE-EEEEETTEEEE---SS---TT-B--/----HHHHHTS-EEEEEEEEEE----EEEEEE-GGG-EEEEEE--TTT--GGGGTT-EEEEE--SPPEEETTEEE-SEE-EE-SSTT--EE---SS---TTPBP-